Protein AF-A0A2D4SIG9-F1 (afdb_monomer_lite)

Secondary structure (DSSP, 8-state):
-PPEEEETTPPPEEPPS-EEETTEEE--GGG--HHHHHHTTEEEEE-PPP--TTTEEEEE-SSSEEEEEPPHHHHHHHHHHHHHHH--HHHHHHHHHHSHHHHHHHHHHHH-HHHHHHHHHHHHHHHHHTTT---HHHHHHHHHHHHHHH---HHHHHHHHHHHHHTT-TTTSPPTT--PPPPPPPP-----------------PPPPP-------------------------------------------------

Structure (mmCIF, N/CA/C/O backbone):
data_AF-A0A2D4SIG9-F1
#
_entry.id   AF-A0A2D4SIG9-F1
#
loop_
_atom_site.group_PDB
_atom_site.id
_atom_site.type_symbol
_atom_site.label_atom_id
_atom_site.label_alt_id
_atom_site.label_comp_id
_atom_site.label_asym_id
_atom_site.label_entity_id
_atom_site.label_seq_id
_atom_site.pdbx_PDB_ins_code
_atom_site.Cartn_x
_atom_site.Cartn_y
_atom_site.Cartn_z
_atom_site.occupancy
_atom_site.B_iso_or_equiv
_atom_site.auth_seq_id
_atom_site.auth_comp_id
_atom_site.auth_asym_id
_atom_site.auth_atom_id
_atom_site.pdbx_PDB_model_num
ATOM 1 N N . MET A 1 1 ? -20.631 -15.595 24.874 1.00 59.50 1 MET A N 1
ATOM 2 C CA . MET A 1 1 ? -20.878 -14.173 24.546 1.00 59.50 1 MET A CA 1
ATOM 3 C C . MET A 1 1 ? -20.883 -13.390 25.848 1.00 59.50 1 MET A C 1
ATOM 5 O O . MET A 1 1 ? -21.544 -13.830 26.779 1.00 59.50 1 MET A O 1
ATOM 9 N N . ALA A 1 2 ? -20.102 -12.314 25.956 1.00 70.12 2 ALA A N 1
ATOM 10 C CA . ALA A 1 2 ? -20.090 -11.480 27.158 1.00 70.12 2 ALA A CA 1
ATOM 11 C C . ALA A 1 2 ? -21.341 -10.585 27.183 1.00 70.12 2 ALA A C 1
ATOM 13 O O . ALA A 1 2 ? -21.661 -9.962 26.174 1.00 70.12 2 ALA A O 1
ATOM 14 N N . LEU A 1 3 ? -22.053 -10.543 28.312 1.00 83.50 3 LEU A N 1
ATOM 15 C CA . LEU A 1 3 ? -23.176 -9.625 28.521 1.00 83.50 3 LEU A CA 1
ATOM 16 C C . LEU A 1 3 ? -22.616 -8.241 28.872 1.00 83.50 3 LEU A C 1
ATOM 18 O O . LEU A 1 3 ? -21.845 -8.122 29.828 1.00 83.50 3 LEU A O 1
ATOM 22 N N . LEU A 1 4 ? -22.986 -7.217 28.100 1.00 90.56 4 LEU A N 1
ATOM 23 C CA . LEU A 1 4 ? -22.538 -5.841 28.312 1.00 90.56 4 LEU A CA 1
ATOM 24 C C . LEU A 1 4 ? -23.631 -5.026 29.004 1.00 90.56 4 LEU A C 1
ATOM 26 O O . LEU A 1 4 ? -24.814 -5.181 28.706 1.00 90.56 4 LEU A O 1
ATOM 30 N N . TYR A 1 5 ? -23.232 -4.141 29.910 1.00 90.62 5 TYR A N 1
ATOM 31 C CA . TYR A 1 5 ? -24.129 -3.267 30.658 1.00 90.62 5 TYR A CA 1
ATOM 32 C C . TYR A 1 5 ? -23.611 -1.833 30.596 1.00 90.62 5 TYR A C 1
ATOM 34 O O . TYR A 1 5 ? -22.411 -1.595 30.724 1.00 90.62 5 TYR A O 1
ATOM 42 N N . SER A 1 6 ? -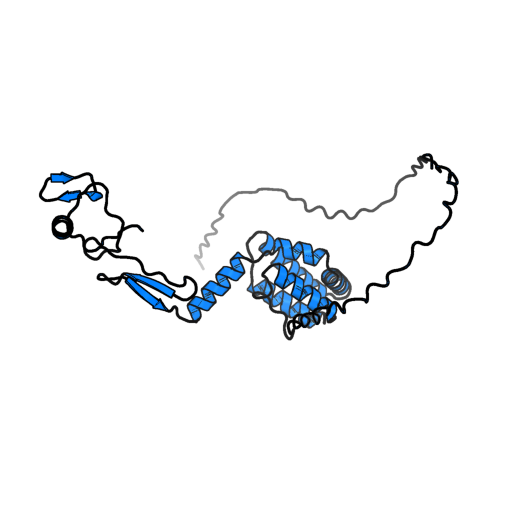24.514 -0.880 30.389 1.00 92.00 6 SER A N 1
ATOM 43 C CA . SER A 1 6 ? -24.203 0.552 30.349 1.00 92.00 6 SER A CA 1
ATOM 44 C C . SER A 1 6 ? -24.418 1.156 31.734 1.00 92.00 6 SER A C 1
ATOM 46 O O . SER A 1 6 ? -25.456 0.919 32.345 1.00 92.00 6 SER A O 1
ATOM 48 N N . LEU A 1 7 ? -23.469 1.955 32.220 1.00 91.44 7 LEU A N 1
ATOM 49 C CA . LEU A 1 7 ? -23.603 2.732 33.454 1.00 91.44 7 LEU A CA 1
ATOM 50 C C . LEU A 1 7 ? -23.882 4.189 33.084 1.00 91.44 7 LEU A C 1
ATOM 52 O O . LEU A 1 7 ? -23.051 4.815 32.432 1.00 91.44 7 LEU A O 1
ATOM 56 N N . LEU A 1 8 ? -25.025 4.741 33.502 1.00 87.75 8 LEU A N 1
ATOM 57 C CA . LEU A 1 8 ? -25.385 6.148 33.241 1.00 87.75 8 LEU A CA 1
ATOM 58 C C . LEU A 1 8 ? -25.325 6.544 31.746 1.00 87.75 8 LEU A C 1
ATOM 60 O O . LEU A 1 8 ? -24.873 7.635 31.405 1.00 87.75 8 LEU A O 1
ATOM 64 N N . ASN A 1 9 ? -25.787 5.658 30.855 1.00 87.94 9 ASN A N 1
ATOM 65 C CA . ASN A 1 9 ? -25.757 5.811 29.390 1.00 87.94 9 ASN A CA 1
ATOM 66 C C . ASN A 1 9 ? -24.347 5.856 28.767 1.00 87.94 9 ASN A C 1
ATOM 68 O O . ASN A 1 9 ? -24.211 6.211 27.593 1.00 87.94 9 ASN A O 1
ATOM 72 N N . ALA A 1 10 ? -23.298 5.492 29.511 1.00 90.12 10 ALA A N 1
ATOM 73 C CA . ALA A 1 10 ? -21.962 5.286 28.955 1.00 90.12 10 ALA A CA 1
ATOM 74 C C . ALA A 1 10 ? -21.911 4.035 28.060 1.00 90.12 10 ALA A C 1
ATOM 76 O O . ALA A 1 10 ? -22.823 3.208 28.078 1.00 90.12 10 ALA A O 1
ATOM 77 N N . GLU A 1 11 ? -20.837 3.885 27.282 1.00 89.44 11 GLU A N 1
ATOM 78 C CA . GLU A 1 11 ? -20.662 2.712 26.422 1.00 89.44 11 GLU A CA 1
ATOM 79 C C . GLU A 1 11 ? -20.733 1.404 27.245 1.00 89.44 11 GLU A C 1
ATOM 81 O O . GLU A 1 11 ? -20.066 1.300 28.282 1.00 89.44 11 GLU A O 1
ATOM 86 N N . PRO A 1 12 ? -21.541 0.409 26.822 1.00 93.00 12 PRO A N 1
ATOM 87 C CA . PRO A 1 12 ? -21.694 -0.838 27.550 1.00 93.00 12 PRO A CA 1
ATOM 88 C C . PRO A 1 12 ? -20.374 -1.588 27.719 1.00 93.00 12 PRO A C 1
ATOM 90 O O . PRO A 1 12 ? -19.667 -1.864 26.751 1.00 93.00 12 PRO A O 1
ATOM 93 N N . ALA A 1 13 ? -20.091 -2.002 28.950 1.00 90.38 13 ALA A N 1
ATOM 94 C CA . ALA A 1 13 ? -18.919 -2.792 29.305 1.00 90.38 13 ALA A CA 1
ATOM 95 C C . ALA A 1 13 ? -19.325 -4.052 30.079 1.00 90.38 13 ALA A C 1
ATOM 97 O O . ALA A 1 13 ? -20.459 -4.192 30.542 1.00 90.38 13 ALA A O 1
ATOM 98 N N . SER A 1 14 ? -18.397 -4.996 30.234 1.00 90.06 14 SER A N 1
ATOM 99 C CA . SER A 1 14 ? -18.604 -6.129 31.139 1.00 90.06 14 SER A CA 1
ATOM 100 C C . SER A 1 14 ? -18.791 -5.634 32.574 1.00 90.06 14 SER A C 1
ATOM 102 O O . SER A 1 14 ? -18.056 -4.746 33.013 1.00 90.06 14 SER A O 1
ATOM 104 N N . LEU A 1 15 ? -19.722 -6.238 33.321 1.00 88.38 15 LEU A N 1
ATOM 105 C CA . LEU A 1 15 ? -19.939 -5.878 34.723 1.00 88.38 15 LEU A CA 1
ATOM 106 C C . LEU A 1 15 ? -18.642 -6.008 35.533 1.00 88.38 15 LEU A C 1
ATOM 108 O O . LEU A 1 15 ? -17.938 -7.017 35.406 1.00 88.38 15 LEU A O 1
ATOM 112 N N . PRO A 1 16 ? -18.337 -5.037 36.409 1.00 86.06 16 PRO A N 1
ATOM 113 C CA . PRO A 1 16 ? -17.224 -5.181 37.328 1.00 86.06 16 PRO A CA 1
ATOM 114 C C . PRO A 1 16 ? -17.500 -6.339 38.293 1.00 86.06 16 PRO A C 1
ATOM 116 O O . PRO A 1 16 ? -18.634 -6.569 38.714 1.00 86.06 16 PRO A O 1
ATOM 119 N N . GLN A 1 17 ? -16.444 -7.043 38.704 1.00 86.19 17 GLN A N 1
ATOM 120 C CA . GLN A 1 17 ? -16.557 -8.148 39.667 1.00 86.19 17 GLN A CA 1
ATOM 121 C C . GLN A 1 17 ? -17.094 -7.689 41.028 1.00 86.19 17 GLN A C 1
ATOM 123 O O . GLN A 1 17 ? -17.622 -8.491 41.787 1.00 86.19 17 GLN A O 1
ATOM 128 N N . ARG A 1 18 ? -16.958 -6.399 41.355 1.00 86.69 18 ARG A N 1
ATOM 129 C CA . ARG A 1 18 ? -17.351 -5.837 42.644 1.00 86.69 18 ARG A CA 1
ATOM 130 C C . ARG A 1 18 ? -18.300 -4.661 42.457 1.00 86.69 18 ARG A C 1
ATOM 132 O O . ARG A 1 18 ? -17.898 -3.640 41.904 1.00 86.69 18 ARG A O 1
ATOM 139 N N . LEU A 1 19 ? -19.518 -4.783 42.978 1.00 86.19 19 LEU A N 1
ATOM 140 C CA . LEU A 1 19 ? -20.522 -3.718 42.986 1.00 86.19 19 LEU A CA 1
ATOM 141 C C . LEU A 1 19 ? -20.974 -3.422 44.411 1.00 86.19 19 LEU A C 1
ATOM 143 O O . LEU A 1 19 ? -21.168 -4.322 45.229 1.00 86.19 19 LEU A O 1
ATOM 147 N N . LYS A 1 20 ? -21.128 -2.132 44.712 1.00 84.88 20 LYS A N 1
ATOM 148 C CA . LYS A 1 20 ? -21.732 -1.675 45.959 1.00 84.88 20 LYS A CA 1
ATOM 149 C C . LYS A 1 20 ? -23.216 -1.450 45.705 1.00 84.88 20 LYS A C 1
ATOM 151 O O . LYS A 1 20 ? -23.582 -0.493 45.034 1.00 84.88 20 LYS A O 1
ATOM 156 N N . ILE A 1 21 ? -24.044 -2.329 46.248 1.00 82.38 21 ILE A N 1
ATOM 157 C CA . ILE A 1 21 ? -25.497 -2.322 46.083 1.00 82.38 21 ILE A CA 1
ATOM 158 C C . ILE A 1 21 ? -26.092 -2.098 47.473 1.00 82.38 21 ILE A C 1
ATOM 160 O O . ILE A 1 21 ? -25.761 -2.820 48.411 1.00 82.38 21 ILE A O 1
ATOM 164 N N . ASN A 1 22 ? -26.914 -1.059 47.642 1.00 79.94 22 ASN A N 1
ATOM 165 C CA . ASN A 1 22 ? -27.580 -0.739 48.916 1.00 79.94 22 ASN A CA 1
ATOM 166 C C . ASN A 1 22 ? -26.637 -0.634 50.133 1.00 79.94 22 ASN A C 1
ATOM 168 O O . ASN A 1 22 ? -26.988 -0.986 51.255 1.00 79.94 22 ASN A O 1
ATOM 172 N N . GLY A 1 23 ? -25.410 -0.148 49.918 1.00 79.69 23 GLY A N 1
ATOM 173 C CA . GLY A 1 23 ? -24.405 -0.008 50.976 1.00 79.69 23 GLY A CA 1
ATOM 174 C C . GLY A 1 23 ? -23.562 -1.261 51.234 1.00 79.69 23 GLY A C 1
ATOM 175 O O . GLY A 1 23 ? -22.516 -1.142 51.873 1.00 79.69 23 GLY A O 1
ATOM 176 N N . THR A 1 24 ? -23.938 -2.419 50.683 1.00 80.75 24 THR A N 1
ATOM 177 C CA . THR A 1 24 ? -23.198 -3.682 50.795 1.00 80.75 24 THR A CA 1
ATOM 178 C C . THR A 1 24 ? -22.363 -3.936 49.542 1.00 80.75 24 THR A C 1
ATOM 180 O O . THR A 1 24 ? -22.828 -3.789 48.415 1.00 80.75 24 THR A O 1
ATOM 183 N N . THR A 1 25 ? -21.105 -4.325 49.729 1.00 85.19 25 THR A N 1
ATOM 184 C CA . THR A 1 25 ? -20.209 -4.686 48.626 1.00 85.19 25 THR A CA 1
ATOM 185 C C . THR A 1 25 ? -20.374 -6.166 48.303 1.00 85.19 25 THR A C 1
ATOM 187 O O . THR A 1 25 ? -20.072 -7.010 49.144 1.00 85.19 25 THR A O 1
ATOM 190 N N . ARG A 1 26 ? -20.824 -6.489 47.090 1.00 83.31 26 ARG A N 1
ATOM 191 C CA . ARG A 1 26 ? -20.904 -7.862 46.576 1.00 83.31 26 ARG A CA 1
ATOM 192 C C . ARG A 1 26 ? -19.807 -8.079 45.532 1.00 83.31 26 ARG A C 1
ATOM 194 O O . ARG A 1 26 ? -19.498 -7.164 44.772 1.00 83.31 26 ARG A O 1
ATOM 201 N N . THR A 1 27 ? -19.200 -9.264 45.528 1.00 85.19 27 THR A N 1
ATOM 202 C CA . THR A 1 27 ? -18.015 -9.609 44.710 1.00 85.19 27 THR A CA 1
ATOM 203 C C . THR A 1 27 ? -18.279 -10.679 43.647 1.00 85.19 27 THR A C 1
ATOM 205 O O . THR A 1 27 ? -17.336 -11.168 43.034 1.00 85.19 27 THR A O 1
ATOM 208 N N . ASP A 1 28 ? -19.536 -11.079 43.456 1.00 79.81 28 ASP A N 1
ATOM 209 C CA . ASP A 1 28 ? -19.919 -12.084 42.465 1.00 79.81 28 ASP A CA 1
ATOM 210 C C . ASP A 1 28 ? -20.883 -11.472 41.449 1.00 79.81 28 ASP A C 1
ATOM 212 O O . ASP A 1 28 ? -22.065 -11.264 41.743 1.00 79.81 28 ASP A O 1
ATOM 216 N N . SER A 1 29 ? -20.358 -11.198 40.253 1.00 78.06 29 SER A N 1
ATOM 217 C CA . SER A 1 29 ? -21.090 -10.576 39.152 1.00 78.06 29 SER A CA 1
ATOM 218 C C . SER A 1 29 ? -22.170 -11.455 38.532 1.00 78.06 29 SER A C 1
ATOM 220 O O . SER A 1 29 ? -23.061 -10.928 37.871 1.00 78.06 29 SER A O 1
ATOM 222 N N . SER A 1 30 ? -22.138 -12.769 38.774 1.00 78.50 30 SER A N 1
ATOM 223 C CA . SER A 1 30 ? -23.178 -13.695 38.313 1.00 78.50 30 SER A CA 1
ATOM 224 C C . SER A 1 30 ? -24.413 -13.704 39.219 1.00 78.50 30 SER A C 1
ATOM 226 O O . SER A 1 30 ? -25.485 -14.136 38.804 1.00 78.50 30 SER A O 1
ATOM 228 N N . SER A 1 31 ? -24.272 -13.190 40.446 1.00 79.31 31 SER A N 1
ATOM 229 C CA . SER A 1 31 ? -25.332 -13.161 41.458 1.00 79.31 31 SER A CA 1
ATOM 230 C C . SER A 1 31 ? -26.183 -11.885 41.444 1.00 79.31 31 SER A C 1
ATOM 232 O O . SER A 1 31 ? -27.096 -11.762 42.264 1.00 79.31 31 SER A O 1
ATOM 234 N N . PHE A 1 32 ? -25.870 -10.928 40.560 1.00 84.62 32 PHE A N 1
ATOM 235 C CA . PHE A 1 32 ? -26.582 -9.654 40.462 1.00 84.62 32 PHE A CA 1
ATOM 236 C C . PHE A 1 32 ? -27.910 -9.826 39.728 1.00 84.62 32 PHE A C 1
ATOM 238 O O . PHE A 1 32 ? -27.962 -10.311 38.599 1.00 84.62 32 PHE A O 1
ATOM 245 N N . THR A 1 33 ? -28.986 -9.400 40.379 1.00 86.31 33 THR A N 1
ATOM 246 C CA . THR A 1 33 ? -30.325 -9.349 39.784 1.00 86.31 33 THR A CA 1
ATOM 247 C C . THR A 1 33 ? -30.503 -8.089 38.935 1.00 86.31 33 THR A C 1
ATOM 249 O O . THR A 1 33 ? -29.794 -7.094 39.110 1.00 86.31 33 THR A O 1
ATOM 252 N N . ALA A 1 34 ? -31.465 -8.103 38.008 1.00 85.06 34 ALA A N 1
ATOM 253 C CA . ALA A 1 34 ? -31.746 -6.949 37.154 1.00 85.06 34 ALA A CA 1
ATOM 254 C C . ALA A 1 34 ? -32.180 -5.719 37.975 1.00 85.06 34 ALA A C 1
ATOM 256 O O . ALA A 1 34 ? -31.804 -4.592 37.661 1.00 85.06 34 ALA A O 1
ATOM 257 N N . GLU A 1 35 ? -32.926 -5.927 39.061 1.00 86.12 35 GLU A N 1
ATOM 258 C CA . GLU A 1 35 ? -33.365 -4.876 39.979 1.00 86.12 35 GLU A CA 1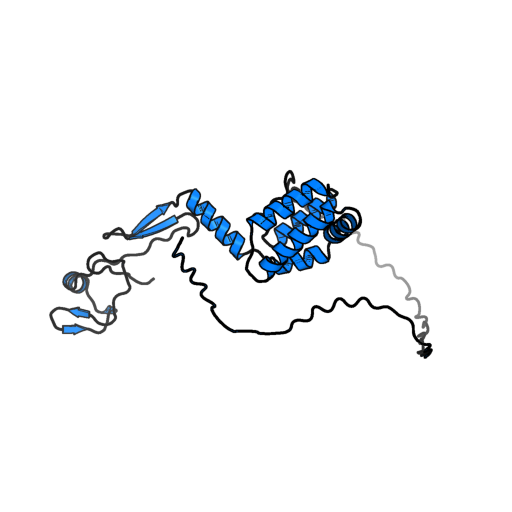
ATOM 259 C C . GLU A 1 35 ? -32.184 -4.207 40.691 1.00 86.12 35 GLU A C 1
ATOM 261 O O . GLU A 1 35 ? -32.131 -2.980 40.780 1.00 86.12 35 GLU A O 1
ATOM 266 N N . GLU A 1 36 ? -31.217 -4.995 41.167 1.00 86.94 36 GLU A N 1
ATOM 267 C CA . GLU A 1 36 ? -30.007 -4.484 41.821 1.00 86.94 36 GLU A CA 1
ATOM 268 C C . GLU A 1 36 ? -29.123 -3.693 40.849 1.00 86.94 36 GLU A C 1
ATOM 270 O O . GLU A 1 36 ? -28.584 -2.645 41.213 1.00 86.94 36 GLU A O 1
ATOM 275 N N . LEU A 1 37 ? -28.996 -4.166 39.607 1.00 87.94 37 LEU A N 1
ATOM 276 C CA . LEU A 1 37 ? -28.253 -3.469 38.557 1.00 87.94 37 LEU A CA 1
ATOM 277 C C . LEU A 1 37 ? -28.906 -2.125 38.216 1.00 87.94 37 LEU A C 1
ATOM 279 O O . LEU A 1 37 ? -28.214 -1.107 38.193 1.00 87.94 37 LEU A O 1
ATOM 283 N N . ASN A 1 38 ? -30.232 -2.096 38.069 1.00 87.38 38 ASN A N 1
ATOM 284 C CA . ASN A 1 38 ? -30.982 -0.860 37.840 1.00 87.38 38 ASN A CA 1
ATOM 285 C C . ASN A 1 38 ? -30.822 0.135 39.006 1.00 87.38 38 ASN A C 1
ATOM 287 O O . ASN A 1 38 ? -30.611 1.324 38.773 1.00 87.38 38 ASN A O 1
ATOM 291 N N . GLN A 1 39 ? -30.858 -0.331 40.262 1.00 85.94 39 GLN A N 1
ATOM 292 C CA . GLN A 1 39 ? -30.603 0.515 41.441 1.00 85.94 39 GLN A CA 1
ATOM 293 C C . GLN A 1 39 ? -29.177 1.081 41.465 1.00 85.94 39 GLN A C 1
ATOM 295 O O . GLN A 1 39 ? -28.967 2.209 41.908 1.00 85.94 39 GLN A O 1
ATOM 300 N N . ALA A 1 40 ? -28.201 0.315 40.976 1.00 86.12 40 ALA A N 1
ATOM 301 C CA . ALA A 1 40 ? -26.815 0.749 40.830 1.00 86.12 40 ALA A CA 1
ATOM 302 C C . ALA A 1 40 ? -26.575 1.641 39.590 1.00 86.12 40 ALA A C 1
ATOM 304 O O . ALA A 1 40 ? -25.442 2.069 39.369 1.00 86.12 40 ALA A O 1
ATOM 305 N N . GLY A 1 41 ? -27.614 1.940 38.798 1.00 87.88 41 GLY A N 1
ATOM 306 C CA . GLY A 1 41 ? -27.537 2.790 37.605 1.00 87.88 41 GLY A CA 1
ATOM 307 C C . GLY A 1 41 ? -27.079 2.073 36.330 1.00 87.88 41 GLY A C 1
ATOM 308 O O . GLY A 1 41 ? -26.749 2.747 35.350 1.00 87.88 41 GLY A O 1
ATOM 309 N N . TYR A 1 42 ? -27.044 0.737 36.337 1.00 90.06 42 TYR A N 1
ATOM 310 C CA . TYR A 1 42 ? -26.739 -0.081 35.165 1.00 90.06 42 TYR A CA 1
ATOM 311 C C . TYR A 1 42 ? -28.000 -0.401 34.362 1.00 90.06 42 TYR A C 1
ATOM 313 O O . TYR A 1 42 ? -29.034 -0.743 34.928 1.00 90.06 42 TYR A O 1
ATOM 321 N N . THR A 1 43 ? -27.885 -0.365 33.037 1.00 89.06 43 THR A N 1
ATOM 322 C CA . THR A 1 43 ? -28.918 -0.774 32.078 1.00 89.06 43 THR A CA 1
ATOM 323 C C . THR A 1 43 ? -28.383 -1.874 31.156 1.00 89.06 43 THR A C 1
ATOM 325 O O . THR A 1 43 ? -27.184 -1.926 30.869 1.00 89.06 43 THR A O 1
ATOM 328 N N . GLY A 1 44 ? -29.249 -2.787 30.705 1.00 87.00 44 GLY A N 1
ATOM 329 C CA . GLY A 1 44 ? -28.871 -3.906 29.834 1.00 87.00 44 GLY A CA 1
ATOM 330 C C . GLY A 1 44 ? -29.706 -5.171 30.076 1.00 87.00 44 GLY A C 1
ATOM 331 O O . GLY A 1 44 ? -30.741 -5.096 30.741 1.00 87.00 44 GLY A O 1
ATOM 332 N N . PRO A 1 45 ? -29.268 -6.335 29.562 1.00 88.94 45 PRO A N 1
ATOM 333 C CA . PRO A 1 45 ? -28.018 -6.558 28.830 1.00 88.94 45 PRO A CA 1
ATOM 334 C C . PRO A 1 45 ? -28.062 -6.043 27.384 1.00 88.94 45 PRO A C 1
ATOM 336 O O . PRO A 1 45 ? -29.054 -6.214 26.679 1.00 88.94 45 PRO A O 1
ATOM 339 N N . PHE A 1 46 ? -26.951 -5.477 26.923 1.00 90.19 46 PHE A N 1
ATOM 340 C CA . PHE A 1 46 ? -26.725 -5.118 25.526 1.00 90.19 46 PHE A CA 1
ATOM 341 C C . PHE A 1 46 ? -25.840 -6.156 24.844 1.00 90.19 46 PHE A C 1
ATOM 343 O O . PHE A 1 46 ? -24.906 -6.704 25.436 1.00 90.19 46 PHE A O 1
ATOM 350 N N . GLN A 1 47 ? -26.128 -6.401 23.570 1.00 89.25 47 GLN A N 1
ATOM 351 C CA . GLN A 1 47 ? -25.277 -7.187 22.689 1.00 89.25 47 GLN A CA 1
ATOM 352 C C . GLN A 1 47 ? -24.767 -6.269 21.587 1.00 89.25 47 GLN A C 1
ATOM 354 O O . GLN A 1 47 ? -25.555 -5.572 20.946 1.00 89.25 47 GLN A O 1
ATOM 359 N N . LYS A 1 48 ? -23.446 -6.248 21.392 1.00 88.69 48 LYS A N 1
ATOM 360 C CA . LYS A 1 48 ? -22.848 -5.510 20.282 1.00 88.69 48 LYS A CA 1
ATOM 361 C C . LYS A 1 48 ? -23.245 -6.216 18.976 1.00 88.69 48 LYS A C 1
ATOM 363 O O . LYS A 1 48 ? -22.971 -7.414 18.863 1.00 88.69 48 LYS A O 1
ATOM 368 N N . PRO A 1 49 ? -23.909 -5.533 18.028 1.00 89.94 49 PRO A N 1
ATOM 369 C CA . PRO A 1 49 ? -24.272 -6.136 16.753 1.00 89.94 49 PRO A CA 1
ATOM 370 C C . PRO A 1 49 ? -23.014 -6.531 15.973 1.00 89.94 49 PRO A C 1
ATOM 372 O O . PRO A 1 49 ? -21.961 -5.906 16.109 1.00 89.94 49 PRO A O 1
ATOM 375 N N . SER A 1 50 ? -23.132 -7.575 15.156 1.00 90.00 50 SER A N 1
ATOM 376 C CA . SER A 1 50 ? -22.117 -7.901 14.155 1.00 90.00 50 SER A CA 1
ATOM 377 C C . SER A 1 50 ? -22.235 -6.898 13.007 1.00 90.00 50 SER A C 1
ATOM 379 O O . SER A 1 50 ? -23.344 -6.612 12.561 1.00 90.00 50 SER A O 1
ATOM 381 N N . CYS A 1 51 ? -21.108 -6.350 12.565 1.00 90.50 51 CYS A N 1
ATOM 382 C CA . CYS A 1 51 ? -21.027 -5.451 11.420 1.00 90.50 51 CYS A CA 1
ATOM 383 C C . CYS A 1 51 ? -19.878 -5.887 10.510 1.00 90.50 51 CYS A C 1
ATOM 385 O O . CYS A 1 51 ? -18.946 -6.559 10.966 1.00 90.50 51 CYS A O 1
ATOM 387 N N . ASP A 1 52 ? -19.935 -5.479 9.248 1.00 89.00 52 ASP A N 1
ATOM 388 C CA . ASP A 1 52 ? -18.798 -5.583 8.339 1.00 89.00 52 ASP A CA 1
ATOM 389 C C . ASP A 1 52 ? -17.768 -4.491 8.694 1.00 89.00 52 ASP A C 1
ATOM 391 O O . ASP A 1 52 ? -18.085 -3.306 8.584 1.00 89.00 52 ASP A O 1
ATOM 395 N N . PRO A 1 53 ? -16.545 -4.836 9.142 1.00 86.25 53 PRO A N 1
ATOM 396 C CA . PRO A 1 53 ? -15.550 -3.840 9.542 1.00 86.25 53 PRO A CA 1
ATOM 397 C C . PRO A 1 53 ? -15.053 -2.965 8.379 1.00 86.25 53 PRO A C 1
ATOM 399 O O . PRO A 1 53 ? -14.438 -1.923 8.628 1.00 86.25 53 PRO A O 1
ATOM 402 N N . VAL A 1 54 ? -15.295 -3.378 7.130 1.00 86.12 54 VAL A N 1
ATOM 403 C CA . VAL A 1 54 ? -14.887 -2.641 5.929 1.00 86.12 54 VAL A CA 1
ATOM 404 C C . VAL A 1 54 ? -15.876 -1.527 5.604 1.00 86.12 54 VAL A C 1
ATOM 406 O O . VAL A 1 54 ? -15.461 -0.427 5.251 1.00 86.12 54 VAL A O 1
ATOM 409 N N . THR A 1 55 ? -17.174 -1.792 5.747 1.00 90.00 55 THR A N 1
ATOM 410 C CA . THR A 1 55 ? -18.239 -0.911 5.242 1.00 90.00 55 THR A CA 1
ATOM 411 C C . THR A 1 55 ? -19.080 -0.277 6.344 1.00 90.00 55 THR A C 1
ATOM 413 O O . THR A 1 55 ? -19.825 0.661 6.076 1.00 90.00 55 THR A O 1
ATOM 416 N N . GLN A 1 56 ? -18.960 -0.741 7.590 1.00 92.81 56 GLN A N 1
ATOM 417 C CA . GLN A 1 56 ? -19.835 -0.338 8.685 1.00 92.81 56 GLN A CA 1
ATOM 418 C C . GLN A 1 56 ? -19.075 -0.042 9.977 1.00 92.81 56 GLN A C 1
ATOM 420 O O . GLN A 1 56 ? -17.998 -0.573 10.258 1.00 92.81 56 GLN A O 1
ATOM 425 N N . ILE A 1 57 ? -19.685 0.796 10.813 1.00 92.44 57 ILE A N 1
ATOM 426 C CA . ILE A 1 57 ? -19.237 1.067 12.179 1.00 92.44 57 ILE A CA 1
ATOM 427 C C . ILE A 1 57 ? -20.382 0.893 13.169 1.00 92.44 57 ILE A C 1
ATOM 429 O O . ILE A 1 57 ? -21.541 1.188 12.884 1.00 92.44 57 ILE A O 1
ATOM 433 N N . VAL A 1 58 ? -20.044 0.434 14.372 1.00 93.06 58 VAL A N 1
ATOM 434 C CA . VAL A 1 58 ? -20.994 0.312 15.480 1.00 93.06 58 VAL A CA 1
ATOM 435 C C . VAL A 1 58 ? -20.799 1.486 16.424 1.00 93.06 58 VAL A C 1
ATOM 437 O O . VAL A 1 58 ? -19.726 1.635 17.006 1.00 93.06 58 VAL A O 1
ATOM 440 N N . VAL A 1 59 ? -21.845 2.287 16.604 1.00 93.50 59 VAL A N 1
ATOM 441 C CA . VAL A 1 59 ? -21.839 3.475 17.463 1.00 93.50 59 VAL A CA 1
ATOM 442 C C . VAL A 1 59 ? -22.829 3.288 18.606 1.00 93.50 59 VAL A C 1
ATOM 444 O O . VAL A 1 59 ? -23.956 2.833 18.408 1.00 93.50 59 VAL A O 1
ATOM 447 N N . TRP A 1 60 ? -22.417 3.643 19.820 1.00 93.19 60 TRP A N 1
ATOM 448 C CA . TRP A 1 60 ? -23.306 3.697 20.975 1.00 93.19 60 TRP A CA 1
ATOM 449 C C . TRP A 1 60 ? -24.082 5.021 20.997 1.00 93.19 60 TRP A C 1
ATOM 451 O O . TRP A 1 60 ? -23.478 6.090 20.989 1.00 93.19 60 TRP A O 1
ATOM 461 N N . GLN A 1 61 ? -25.414 4.960 21.051 1.00 91.88 61 GLN A N 1
ATOM 462 C CA . GLN A 1 61 ? -26.297 6.139 21.046 1.00 91.88 61 GLN A CA 1
ATOM 463 C C . GLN A 1 61 ? -26.914 6.448 22.424 1.00 91.88 61 GLN A C 1
ATOM 465 O O . GLN A 1 61 ? -27.925 7.140 22.523 1.00 91.88 61 GLN A O 1
ATOM 470 N N . GLY A 1 62 ? -26.346 5.917 23.510 1.00 88.19 62 GLY A N 1
ATOM 471 C CA . GLY A 1 62 ? -26.835 6.130 24.880 1.00 88.19 62 GLY A CA 1
ATOM 472 C C . GLY A 1 62 ? -27.921 5.147 25.325 1.00 88.19 62 GLY A C 1
ATOM 473 O O . GLY A 1 62 ? -27.973 4.796 26.499 1.00 88.19 62 GLY A O 1
ATOM 474 N N . THR A 1 63 ? -28.758 4.667 24.404 1.00 89.06 63 THR A N 1
ATOM 475 C CA . THR A 1 63 ? -29.829 3.691 24.690 1.00 89.06 63 THR A CA 1
ATOM 476 C C . THR A 1 63 ? -29.644 2.352 23.979 1.00 89.06 63 THR A C 1
ATOM 478 O O . THR A 1 63 ? -30.314 1.380 24.323 1.00 89.06 63 THR A O 1
ATOM 481 N N . GLY A 1 64 ? -28.741 2.284 23.000 1.00 91.69 64 GLY A N 1
ATOM 482 C CA . GLY A 1 64 ? -28.497 1.104 22.182 1.00 91.69 64 GLY A CA 1
ATOM 483 C C . GLY A 1 64 ? -27.326 1.297 21.221 1.00 91.69 64 GLY A C 1
ATOM 484 O O . GLY A 1 64 ? -26.831 2.411 21.026 1.00 91.69 64 GLY A O 1
ATOM 485 N N . TYR A 1 65 ? -26.885 0.194 20.618 1.00 92.31 65 TYR A N 1
ATOM 486 C CA . TYR A 1 65 ? -25.954 0.229 19.497 1.00 92.31 65 TYR A CA 1
ATOM 487 C C . TYR A 1 65 ? -26.711 0.485 18.194 1.00 92.31 65 TYR A C 1
ATOM 489 O O . TYR A 1 65 ? -27.729 -0.155 17.933 1.00 92.31 65 TYR A O 1
ATOM 497 N N . ALA A 1 66 ? -26.175 1.371 17.364 1.00 92.44 66 ALA A N 1
ATOM 498 C CA . ALA A 1 66 ? -26.582 1.550 15.980 1.00 92.44 66 ALA A CA 1
ATOM 499 C C . ALA A 1 66 ? -25.434 1.119 15.064 1.00 92.44 66 ALA A C 1
ATOM 501 O O . ALA A 1 66 ? -24.271 1.427 15.335 1.00 92.44 66 ALA A O 1
ATOM 502 N N . VAL A 1 67 ? -25.765 0.406 13.991 1.00 94.69 67 VAL A N 1
ATOM 503 C CA . VAL A 1 67 ? -24.833 0.140 12.892 1.00 94.69 67 VAL A CA 1
ATOM 504 C C . VAL A 1 67 ? -25.037 1.244 11.867 1.00 94.69 67 VAL A C 1
ATOM 506 O O . VAL A 1 67 ? -26.170 1.484 11.451 1.00 94.69 67 VAL A O 1
ATOM 509 N N . LEU A 1 68 ? -23.963 1.941 11.519 1.00 93.00 68 LEU A N 1
ATOM 510 C CA . LEU A 1 68 ? -23.965 2.984 10.502 1.00 93.00 68 LEU A CA 1
ATOM 511 C C . LEU A 1 68 ? -23.080 2.539 9.346 1.00 93.00 68 LEU A C 1
ATOM 513 O O . LEU A 1 68 ? -21.975 2.042 9.578 1.00 93.00 68 LEU A O 1
ATOM 517 N N . ASP A 1 69 ? -23.560 2.752 8.127 1.00 94.38 69 ASP A N 1
ATOM 518 C CA . ASP A 1 69 ? -22.746 2.582 6.931 1.00 94.38 69 ASP A CA 1
ATOM 519 C C . ASP A 1 69 ? -21.712 3.713 6.855 1.00 94.38 69 ASP A C 1
ATOM 521 O O . ASP A 1 69 ? -21.987 4.873 7.185 1.00 94.38 69 ASP A O 1
ATOM 525 N N . LEU A 1 70 ? -20.494 3.359 6.463 1.00 92.69 70 LEU A N 1
ATOM 526 C CA . LEU A 1 70 ? -19.427 4.311 6.203 1.00 92.69 70 LEU A CA 1
ATOM 527 C C . LEU A 1 70 ? -19.708 5.067 4.905 1.00 92.69 70 LEU A C 1
ATOM 529 O O . LEU A 1 70 ? -20.287 4.530 3.964 1.00 92.69 70 LEU A O 1
ATOM 533 N N . ALA A 1 71 ? -19.265 6.321 4.848 1.00 94.38 71 ALA A N 1
ATOM 534 C CA . ALA A 1 71 ? -19.256 7.064 3.596 1.00 94.38 71 ALA A CA 1
ATOM 535 C C . ALA A 1 71 ? -18.240 6.446 2.624 1.00 94.38 71 ALA A C 1
ATOM 537 O O . ALA A 1 71 ? -17.168 6.012 3.054 1.00 94.38 71 ALA A O 1
ATOM 538 N N . ASP A 1 72 ? -18.529 6.500 1.323 1.00 92.88 72 ASP A N 1
ATOM 539 C CA . ASP A 1 72 ? -17.657 5.956 0.270 1.00 92.88 72 ASP A CA 1
ATOM 540 C C . ASP A 1 72 ? -16.207 6.463 0.381 1.00 92.88 72 ASP A C 1
ATOM 542 O O . ASP A 1 72 ? -15.259 5.705 0.189 1.00 92.88 72 ASP A O 1
ATOM 546 N N . SER A 1 73 ? -16.015 7.729 0.768 1.00 91.94 73 SER A N 1
ATOM 547 C CA . SER A 1 73 ? -14.686 8.323 0.962 1.00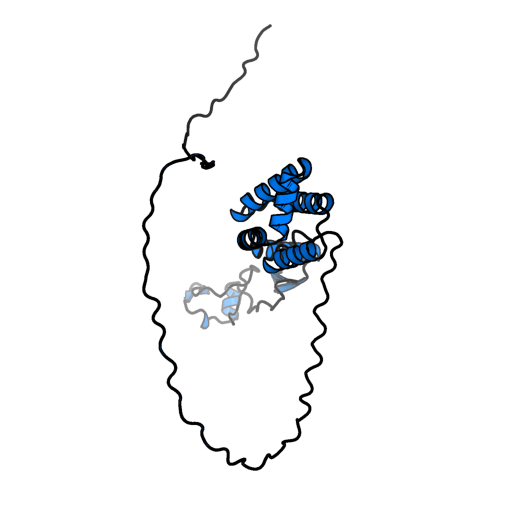 91.94 73 SER A CA 1
ATOM 548 C C . SER A 1 73 ? -13.885 7.690 2.103 1.00 91.94 73 SER A C 1
ATOM 550 O O . SER A 1 73 ? -12.666 7.584 2.011 1.00 91.94 73 SER A O 1
ATOM 552 N N . GLU A 1 74 ? -14.547 7.265 3.179 1.00 92.88 74 GLU A N 1
ATOM 553 C CA . GLU A 1 74 ? -13.902 6.597 4.313 1.00 92.88 74 GLU A CA 1
ATOM 554 C C . GLU A 1 74 ? -13.607 5.130 3.985 1.00 92.88 74 GLU A C 1
ATOM 556 O O . GLU A 1 74 ? -12.559 4.616 4.375 1.00 92.88 74 GLU A O 1
ATOM 561 N N . ILE A 1 75 ? -14.486 4.473 3.221 1.00 92.62 75 ILE A N 1
ATOM 562 C CA . ILE A 1 75 ? -14.233 3.125 2.696 1.00 92.62 75 ILE A CA 1
ATOM 563 C C . ILE A 1 75 ? -12.982 3.143 1.813 1.00 92.62 75 ILE A C 1
ATOM 565 O O . ILE A 1 75 ? -12.073 2.340 2.026 1.00 92.62 75 ILE A O 1
ATOM 569 N N . GLU A 1 76 ? -12.890 4.092 0.878 1.00 90.75 76 GLU A N 1
ATOM 570 C CA . GLU A 1 76 ? -11.728 4.216 -0.005 1.00 90.75 76 GLU A CA 1
ATOM 571 C C . GLU A 1 76 ? -10.451 4.544 0.770 1.00 90.75 76 GLU A C 1
ATOM 573 O O . GLU A 1 76 ? -9.405 3.942 0.534 1.00 90.75 76 GLU A O 1
ATOM 578 N N . LYS A 1 77 ? -10.536 5.437 1.762 1.00 91.50 77 LYS A N 1
ATOM 579 C CA . LYS A 1 77 ? -9.402 5.748 2.634 1.00 91.50 77 LYS A CA 1
ATOM 580 C C . LYS A 1 77 ? -8.882 4.499 3.351 1.00 91.50 77 LYS A C 1
ATOM 582 O O . LYS A 1 77 ? -7.680 4.250 3.337 1.00 91.50 77 LYS A O 1
ATOM 587 N N . ARG A 1 78 ? -9.768 3.693 3.942 1.00 91.94 78 ARG A N 1
ATOM 588 C CA . ARG A 1 78 ? -9.386 2.443 4.624 1.00 91.94 78 ARG A CA 1
ATOM 589 C C . ARG A 1 78 ? -8.822 1.407 3.665 1.00 91.94 78 ARG A C 1
ATOM 591 O O . ARG A 1 78 ? -7.868 0.717 4.014 1.00 91.94 78 ARG A O 1
ATOM 598 N N . ARG A 1 79 ? -9.399 1.301 2.466 1.00 92.44 79 ARG A N 1
ATOM 599 C CA . ARG A 1 79 ? -8.889 0.440 1.394 1.00 92.44 79 ARG A CA 1
ATOM 600 C C . ARG A 1 79 ? -7.450 0.822 1.062 1.00 92.44 79 ARG A C 1
ATOM 602 O O . ARG A 1 79 ? -6.574 -0.034 1.096 1.00 92.44 79 ARG A O 1
ATOM 609 N N . LEU A 1 80 ? -7.197 2.110 0.843 1.00 91.00 80 LEU A N 1
ATOM 610 C CA . LEU A 1 80 ? -5.870 2.626 0.538 1.00 91.00 80 LEU A CA 1
ATOM 611 C C . LEU A 1 80 ? -4.887 2.420 1.702 1.00 91.00 80 LEU A C 1
ATOM 613 O O . LEU A 1 80 ? -3.761 1.990 1.478 1.00 91.00 80 LEU A O 1
ATOM 617 N N . GLU A 1 81 ? -5.297 2.663 2.949 1.00 92.88 81 GLU A N 1
ATOM 618 C CA . GLU A 1 81 ? -4.472 2.377 4.135 1.00 92.88 81 GLU A CA 1
ATOM 619 C C . GLU A 1 81 ? -4.106 0.887 4.241 1.00 92.88 81 GLU A C 1
ATOM 621 O O . GLU A 1 81 ? -2.962 0.555 4.555 1.00 92.88 81 GLU A O 1
ATOM 626 N N . ALA A 1 82 ? -5.042 -0.015 3.931 1.00 93.06 82 ALA A N 1
ATOM 627 C CA . ALA A 1 82 ? -4.788 -1.452 3.912 1.00 93.06 82 ALA A CA 1
ATOM 628 C C . ALA A 1 82 ? -3.805 -1.853 2.800 1.00 93.06 82 ALA A C 1
ATOM 630 O O . ALA A 1 82 ? -2.899 -2.650 3.047 1.00 93.06 82 ALA A O 1
ATOM 631 N N . VAL A 1 83 ? -3.940 -1.270 1.604 1.00 94.62 83 VAL A N 1
ATOM 632 C CA . VAL A 1 83 ? -2.997 -1.465 0.490 1.00 94.62 83 VAL A CA 1
ATOM 633 C C . VAL A 1 83 ? -1.596 -1.002 0.892 1.00 94.62 83 VAL A C 1
ATOM 635 O O . VAL A 1 83 ? -0.643 -1.768 0.773 1.00 94.62 83 VAL A O 1
ATOM 638 N N . LYS A 1 84 ? -1.467 0.209 1.449 1.00 94.69 84 LYS A N 1
ATOM 639 C CA . LYS A 1 84 ? -0.186 0.754 1.932 1.00 94.69 84 LYS A CA 1
ATOM 640 C C . LYS A 1 84 ? 0.462 -0.149 2.979 1.00 94.69 84 LYS A C 1
ATOM 642 O O . LYS A 1 84 ? 1.661 -0.397 2.914 1.00 94.69 84 LYS A O 1
ATOM 647 N N . ALA A 1 85 ? -0.325 -0.664 3.923 1.00 94.50 85 ALA A N 1
ATOM 648 C CA . ALA A 1 85 ? 0.164 -1.569 4.959 1.00 94.50 85 ALA A CA 1
ATOM 649 C C . ALA A 1 85 ? 0.611 -2.936 4.408 1.00 94.50 85 ALA A C 1
ATOM 651 O O . ALA A 1 85 ? 1.466 -3.585 5.010 1.00 94.50 85 ALA A O 1
ATOM 652 N N . GLY A 1 86 ? 0.033 -3.379 3.287 1.00 95.62 86 GLY A N 1
ATOM 653 C CA . GLY A 1 86 ? 0.380 -4.631 2.611 1.00 95.62 86 GLY A CA 1
ATOM 654 C C . GLY A 1 86 ? 1.508 -4.524 1.579 1.00 95.62 86 GLY A C 1
ATOM 655 O O . GLY A 1 86 ? 1.982 -5.556 1.108 1.00 95.62 86 GLY A O 1
ATOM 656 N N . ALA A 1 87 ? 1.938 -3.313 1.219 1.00 97.88 87 ALA A N 1
ATOM 657 C CA . ALA A 1 87 ? 2.936 -3.085 0.180 1.00 97.88 87 ALA A CA 1
ATOM 658 C C . ALA A 1 87 ? 4.341 -3.570 0.595 1.00 97.88 87 ALA A C 1
ATOM 660 O O . ALA A 1 87 ? 4.908 -3.116 1.591 1.00 97.88 87 ALA A O 1
ATOM 661 N N . ASP A 1 88 ? 4.951 -4.449 -0.208 1.00 98.25 88 ASP A N 1
ATOM 662 C CA . ASP A 1 88 ? 6.308 -4.966 0.015 1.00 98.25 88 ASP A CA 1
ATOM 663 C C . ASP A 1 88 ? 7.321 -4.339 -0.955 1.00 98.25 88 ASP A C 1
ATOM 665 O O . ASP A 1 88 ? 7.781 -4.948 -1.926 1.00 98.25 88 ASP A O 1
ATOM 669 N N . TYR A 1 89 ? 7.731 -3.105 -0.649 1.00 98.25 89 TYR A N 1
ATOM 670 C CA . TYR A 1 89 ? 8.752 -2.378 -1.412 1.00 98.25 89 TYR A CA 1
ATOM 671 C C . TYR A 1 89 ? 10.089 -3.124 -1.501 1.00 98.25 89 TYR A C 1
ATOM 673 O O . TYR A 1 89 ? 10.819 -3.001 -2.487 1.00 98.25 89 TYR A O 1
ATOM 681 N N . ARG A 1 90 ? 10.439 -3.917 -0.481 1.00 98.12 90 ARG A N 1
ATOM 682 C CA . ARG A 1 90 ? 11.707 -4.652 -0.453 1.00 98.12 90 ARG A CA 1
ATOM 683 C C . ARG A 1 90 ? 11.652 -5.885 -1.346 1.00 98.12 90 ARG A C 1
ATOM 685 O O . ARG A 1 90 ? 12.628 -6.154 -2.047 1.00 98.12 90 ARG A O 1
ATOM 692 N N . GLY A 1 91 ? 10.552 -6.629 -1.312 1.00 98.19 91 GLY A N 1
ATOM 693 C CA . GLY A 1 91 ? 10.280 -7.731 -2.228 1.00 98.19 91 GLY A CA 1
ATOM 694 C C . GLY A 1 91 ? 10.261 -7.254 -3.673 1.00 98.19 91 GLY A C 1
ATOM 695 O O . GLY A 1 91 ? 11.029 -7.771 -4.487 1.00 98.19 91 GLY A O 1
ATOM 696 N N . PHE A 1 92 ? 9.508 -6.189 -3.948 1.00 98.31 92 PHE A N 1
ATOM 697 C CA . PHE A 1 92 ? 9.454 -5.563 -5.266 1.00 98.31 92 PHE A CA 1
ATOM 698 C C . PHE A 1 92 ? 10.827 -5.146 -5.773 1.00 98.31 92 PHE A C 1
ATOM 700 O O . PHE A 1 92 ? 11.206 -5.517 -6.879 1.00 98.31 92 PHE A O 1
ATOM 707 N N . TRP A 1 93 ? 11.617 -4.445 -4.957 1.00 97.81 93 TRP A N 1
ATOM 708 C CA . TRP A 1 93 ? 12.957 -4.025 -5.354 1.00 97.81 93 TRP A CA 1
ATOM 709 C C . TRP A 1 93 ? 13.860 -5.203 -5.735 1.00 97.81 93 TRP A C 1
ATOM 711 O O . TRP A 1 93 ? 14.595 -5.127 -6.716 1.00 97.81 93 TRP A O 1
ATOM 721 N N . ARG A 1 94 ? 13.806 -6.315 -4.988 1.00 98.00 94 ARG A N 1
ATOM 722 C CA . ARG A 1 94 ? 14.584 -7.517 -5.330 1.00 98.00 94 ARG A CA 1
ATOM 723 C C . ARG A 1 94 ? 14.123 -8.131 -6.649 1.00 98.00 94 ARG A C 1
ATOM 725 O O . ARG A 1 94 ? 14.974 -8.497 -7.454 1.00 98.00 94 ARG A O 1
ATOM 732 N N . ALA A 1 95 ? 12.811 -8.226 -6.865 1.00 97.56 95 ALA A N 1
ATOM 733 C CA . ALA A 1 95 ? 12.253 -8.743 -8.110 1.00 97.56 95 ALA A CA 1
ATOM 734 C C . ALA A 1 95 ? 12.619 -7.854 -9.304 1.00 97.56 95 ALA A C 1
ATOM 736 O O . ALA A 1 95 ? 13.062 -8.369 -10.331 1.00 97.56 95 ALA A O 1
ATOM 737 N N . LEU A 1 96 ? 12.527 -6.531 -9.137 1.00 96.88 96 LEU A N 1
ATOM 738 C CA . LEU A 1 96 ? 12.921 -5.549 -10.142 1.00 96.88 96 LEU A CA 1
ATOM 739 C C . LEU A 1 96 ? 14.392 -5.725 -10.523 1.00 96.88 96 LEU A C 1
ATOM 741 O O . LEU A 1 96 ? 14.686 -5.906 -11.693 1.00 96.88 96 LEU A O 1
ATOM 745 N N . LEU A 1 97 ? 15.313 -5.782 -9.554 1.00 96.81 97 LEU A N 1
ATOM 746 C CA . LEU A 1 97 ? 16.743 -5.985 -9.834 1.00 96.81 97 LEU A CA 1
ATOM 747 C C . LEU A 1 97 ? 17.048 -7.256 -10.647 1.00 96.81 97 LEU A C 1
ATOM 749 O O . LEU A 1 97 ? 18.058 -7.303 -11.351 1.00 96.81 97 LEU A O 1
ATOM 753 N N . SER A 1 98 ? 16.203 -8.284 -10.534 1.00 96.50 98 SER A N 1
ATOM 754 C CA . SER A 1 98 ? 16.342 -9.545 -11.269 1.00 96.50 98 SER A CA 1
ATOM 755 C C . SER A 1 98 ? 15.599 -9.594 -12.609 1.00 96.50 98 SER A C 1
ATOM 757 O O . SER A 1 98 ? 15.762 -10.570 -13.339 1.00 96.50 98 SER A O 1
ATOM 759 N N . SER A 1 99 ? 14.784 -8.590 -12.939 1.00 96.62 99 SER A N 1
ATOM 760 C CA . SER A 1 99 ? 13.947 -8.598 -14.140 1.00 96.62 99 SER A CA 1
ATOM 761 C C . SER A 1 99 ? 14.670 -8.045 -15.374 1.00 96.62 99 SER A C 1
ATOM 763 O O . SER A 1 99 ? 15.673 -7.331 -15.273 1.00 96.62 99 SER A O 1
ATOM 765 N N . SER A 1 100 ? 14.139 -8.357 -16.562 1.00 95.75 100 SER A N 1
ATOM 766 C CA . SER A 1 100 ? 14.554 -7.727 -17.824 1.00 95.75 100 SER A CA 1
ATOM 767 C C . SER A 1 100 ? 14.299 -6.219 -17.813 1.00 95.75 100 SER A C 1
ATOM 769 O O . SER A 1 100 ? 15.165 -5.469 -18.255 1.00 95.75 100 SER A O 1
ATOM 771 N N . VAL A 1 101 ? 13.192 -5.781 -17.197 1.00 96.44 101 VAL A N 1
ATOM 772 C CA . VAL A 1 101 ? 12.830 -4.363 -17.032 1.00 96.44 101 VAL A CA 1
ATOM 773 C C . VAL A 1 101 ? 14.007 -3.568 -16.472 1.00 96.44 101 VAL A C 1
ATOM 775 O O . VAL A 1 101 ? 14.419 -2.576 -17.060 1.00 96.44 101 VAL A O 1
ATOM 778 N N . TYR A 1 102 ? 14.626 -4.028 -15.379 1.00 96.62 102 TYR A N 1
ATOM 779 C CA . TYR A 1 102 ? 15.764 -3.320 -14.787 1.00 96.62 102 TYR A CA 1
ATOM 780 C C . TYR A 1 102 ? 17.000 -3.282 -15.696 1.00 96.62 102 TYR A C 1
ATOM 782 O O . TYR A 1 102 ? 17.738 -2.294 -15.685 1.00 96.62 102 TYR A O 1
ATOM 790 N N . GLN A 1 103 ? 17.228 -4.314 -16.515 1.00 95.88 103 GLN A N 1
ATOM 791 C CA . GLN A 1 103 ? 18.306 -4.282 -17.510 1.00 95.88 103 GLN A CA 1
ATOM 792 C C . GLN A 1 103 ? 18.036 -3.228 -18.586 1.00 95.88 103 GLN A C 1
ATOM 794 O O . GLN A 1 103 ? 18.958 -2.500 -18.956 1.00 95.88 103 GLN A O 1
ATOM 799 N N . THR A 1 104 ? 16.784 -3.085 -19.019 1.00 95.88 104 THR A N 1
ATOM 800 C CA . THR A 1 104 ? 16.359 -2.044 -19.963 1.00 95.88 104 THR A CA 1
ATOM 801 C C . THR A 1 104 ? 16.489 -0.649 -19.360 1.00 95.88 104 THR A C 1
ATOM 803 O O . THR A 1 104 ? 17.091 0.224 -19.988 1.00 95.88 104 THR A O 1
ATOM 806 N N . LEU A 1 105 ? 16.071 -0.450 -18.101 1.00 95.88 105 LEU A N 1
ATOM 807 C CA . LEU A 1 105 ? 16.287 0.812 -17.377 1.00 95.88 105 LEU A CA 1
ATOM 808 C C . LEU A 1 105 ? 17.772 1.177 -17.321 1.00 95.88 105 LEU A C 1
ATOM 810 O O . LEU A 1 105 ? 18.159 2.312 -17.599 1.00 95.88 105 LEU A O 1
ATOM 814 N N . ARG A 1 106 ? 18.628 0.203 -16.996 1.00 96.56 106 ARG A N 1
ATOM 815 C CA . ARG A 1 106 ? 20.077 0.404 -16.924 1.00 96.56 106 ARG A CA 1
ATOM 816 C C . ARG A 1 106 ? 20.677 0.742 -18.288 1.00 96.56 106 ARG A C 1
ATOM 818 O O . ARG A 1 106 ? 21.546 1.609 -18.362 1.00 96.56 106 ARG A O 1
ATOM 825 N N . ALA A 1 107 ? 20.249 0.059 -19.348 1.00 96.31 107 ALA A N 1
ATOM 826 C CA . ALA A 1 107 ? 20.719 0.316 -20.704 1.00 96.31 107 ALA A CA 1
ATOM 827 C C . ALA A 1 107 ? 20.328 1.725 -21.172 1.00 96.31 107 ALA A C 1
ATOM 829 O O . ALA A 1 107 ? 21.175 2.454 -21.687 1.00 96.31 107 ALA A O 1
ATOM 830 N N . ALA A 1 108 ? 19.085 2.140 -20.921 1.00 95.62 108 ALA A N 1
ATOM 831 C CA . ALA A 1 108 ? 18.610 3.481 -21.237 1.00 95.62 108 ALA A CA 1
ATOM 832 C C . ALA A 1 108 ? 19.339 4.563 -20.429 1.00 95.62 108 ALA A C 1
ATOM 834 O O . ALA A 1 108 ? 19.818 5.531 -21.010 1.00 95.62 108 ALA A O 1
ATOM 835 N N . ALA A 1 109 ? 19.524 4.367 -19.119 1.00 97.06 109 ALA A N 1
ATOM 836 C CA . ALA A 1 109 ? 20.277 5.289 -18.267 1.00 97.06 109 ALA A CA 1
ATOM 837 C C . ALA A 1 109 ? 21.751 5.439 -18.684 1.00 97.06 109 ALA A C 1
ATOM 839 O O . ALA A 1 109 ? 22.374 6.466 -18.421 1.00 97.06 109 ALA A O 1
ATOM 840 N N . ALA A 1 110 ? 22.339 4.416 -19.309 1.00 97.50 110 ALA A N 1
ATOM 841 C CA . ALA A 1 110 ? 23.689 4.500 -19.862 1.00 97.50 110 ALA A CA 1
ATOM 842 C C . ALA A 1 110 ? 23.735 5.230 -21.216 1.00 97.50 110 ALA A C 1
ATOM 844 O O . ALA A 1 110 ? 24.787 5.751 -21.587 1.00 97.50 110 ALA A O 1
ATOM 845 N N . ALA A 1 111 ? 22.625 5.244 -21.955 1.00 97.12 111 ALA A N 1
ATOM 846 C CA . ALA A 1 111 ? 22.533 5.807 -23.297 1.00 97.12 111 ALA A CA 1
ATOM 847 C C . ALA A 1 111 ? 22.039 7.263 -23.320 1.00 97.12 111 ALA A C 1
ATOM 849 O O . ALA A 1 111 ? 22.437 8.015 -24.208 1.00 97.12 111 ALA A O 1
ATOM 850 N N . ASP A 1 112 ? 21.199 7.661 -22.362 1.00 97.12 112 ASP A N 1
ATOM 851 C CA . ASP A 1 112 ? 20.549 8.970 -22.323 1.00 97.12 112 ASP A CA 1
ATOM 852 C C . ASP A 1 112 ? 20.609 9.609 -20.925 1.00 97.12 112 ASP A C 1
ATOM 854 O O . ASP A 1 112 ? 20.350 8.965 -19.906 1.00 97.12 112 ASP A O 1
ATOM 858 N N . LEU A 1 113 ? 20.946 10.904 -20.876 1.00 96.88 113 LEU A N 1
ATOM 859 C CA . LEU A 1 113 ? 21.083 11.648 -19.619 1.00 96.88 113 LEU A CA 1
ATOM 860 C C . LEU A 1 113 ? 19.729 11.882 -18.936 1.00 96.88 113 LEU A C 1
ATOM 862 O O . LEU A 1 113 ? 19.660 11.847 -17.708 1.00 96.88 113 LEU A O 1
ATOM 866 N N . GLY A 1 114 ? 18.663 12.109 -19.709 1.00 95.69 114 GLY A N 1
ATOM 867 C CA . GLY A 1 114 ? 17.314 12.271 -19.169 1.00 95.69 114 GLY A CA 1
ATOM 868 C C . GLY A 1 114 ? 16.827 10.981 -18.512 1.00 95.69 114 GLY A C 1
ATOM 869 O O . GLY A 1 114 ? 16.421 10.992 -17.352 1.00 95.69 114 GLY A O 1
ATOM 870 N N . ALA A 1 115 ? 16.980 9.850 -19.202 1.00 95.62 115 ALA A N 1
ATOM 871 C CA . ALA A 1 115 ? 16.692 8.528 -18.656 1.00 95.62 115 ALA A CA 1
ATOM 872 C C . ALA A 1 115 ? 17.537 8.225 -17.409 1.00 95.62 115 ALA A C 1
ATOM 874 O O . ALA A 1 115 ? 17.028 7.662 -16.443 1.00 95.62 115 ALA A O 1
ATOM 875 N N . ASN A 1 116 ? 18.814 8.625 -17.389 1.00 96.75 116 ASN A N 1
ATOM 876 C CA . ASN A 1 116 ? 19.675 8.461 -16.217 1.00 96.75 116 ASN A CA 1
ATOM 877 C C . ASN A 1 116 ? 19.127 9.189 -14.984 1.00 96.75 116 ASN A C 1
ATOM 879 O O . ASN A 1 116 ? 19.084 8.613 -13.894 1.00 96.75 116 ASN A O 1
ATOM 883 N N . MET A 1 117 ? 18.686 10.435 -15.170 1.00 97.62 117 MET A N 1
ATOM 884 C CA . MET A 1 117 ? 18.095 11.249 -14.113 1.00 97.62 117 MET A CA 1
ATOM 885 C C . MET A 1 117 ? 16.824 10.593 -13.559 1.00 97.62 117 MET A C 1
ATOM 887 O O . MET A 1 117 ? 16.756 10.351 -12.356 1.00 97.62 117 MET A O 1
ATOM 891 N N . LEU A 1 118 ? 15.886 10.207 -14.433 1.00 96.75 118 LEU A N 1
ATOM 892 C CA . LEU A 1 118 ? 14.623 9.563 -14.043 1.00 96.75 118 LEU A CA 1
ATOM 893 C C . LEU A 1 118 ? 14.844 8.228 -13.318 1.00 96.75 118 LEU A C 1
ATOM 895 O O . LEU A 1 118 ? 14.241 7.963 -12.280 1.00 96.75 118 LEU A O 1
ATOM 899 N N . VAL A 1 119 ? 15.749 7.387 -13.830 1.00 97.06 119 VAL A N 1
ATOM 900 C CA . VAL A 1 119 ? 16.092 6.109 -13.187 1.00 97.06 119 VAL A CA 1
ATOM 901 C C . VAL A 1 119 ? 16.718 6.347 -11.813 1.00 97.06 119 VAL A C 1
ATOM 903 O O . VAL A 1 119 ? 16.386 5.647 -10.860 1.00 97.06 119 VAL A O 1
ATOM 906 N N . THR A 1 120 ? 17.604 7.336 -11.682 1.00 97.12 120 THR A N 1
ATOM 907 C CA . THR A 1 120 ? 18.246 7.657 -10.399 1.00 97.12 120 THR A CA 1
ATOM 908 C C . THR A 1 120 ? 17.232 8.159 -9.373 1.00 97.12 120 THR A C 1
ATOM 910 O O . THR A 1 120 ? 17.281 7.733 -8.219 1.00 97.12 120 THR A O 1
ATOM 913 N N . GLU A 1 121 ? 16.293 9.008 -9.787 1.00 97.44 121 GLU A N 1
ATOM 914 C CA . GLU A 1 121 ? 15.213 9.508 -8.935 1.00 97.44 121 GLU A CA 1
ATOM 915 C C . GLU A 1 121 ? 14.300 8.376 -8.449 1.00 97.44 121 GLU A C 1
ATOM 917 O O . GLU A 1 121 ? 14.079 8.241 -7.243 1.00 97.44 121 GLU A O 1
ATOM 922 N N . LEU A 1 122 ? 13.870 7.484 -9.351 1.00 97.31 122 LEU A N 1
ATOM 923 C CA . LEU A 1 122 ? 13.082 6.309 -8.978 1.00 97.31 122 LEU A CA 1
ATOM 924 C C . LEU A 1 122 ? 13.835 5.415 -7.978 1.00 97.31 122 LEU A C 1
ATOM 926 O O . LEU A 1 122 ? 13.255 4.943 -6.999 1.00 97.31 122 LEU A O 1
ATOM 930 N N . ILE A 1 123 ? 15.134 5.179 -8.194 1.00 96.94 123 ILE A N 1
ATOM 931 C CA . ILE A 1 123 ? 15.960 4.363 -7.291 1.00 96.94 123 ILE A CA 1
ATOM 932 C C . ILE A 1 123 ? 16.084 5.015 -5.912 1.00 96.94 123 ILE A C 1
ATOM 934 O O . ILE A 1 123 ? 16.009 4.303 -4.907 1.00 96.94 123 ILE A O 1
ATOM 938 N N . ALA A 1 124 ? 16.273 6.336 -5.851 1.00 97.31 124 ALA A N 1
ATOM 939 C CA . ALA A 1 124 ? 16.339 7.075 -4.596 1.00 97.31 124 ALA A CA 1
ATOM 940 C C . ALA A 1 124 ? 15.014 6.965 -3.828 1.00 97.31 124 ALA A C 1
ATOM 942 O O . ALA A 1 124 ? 15.011 6.514 -2.684 1.00 97.31 124 ALA A O 1
ATOM 943 N N . ALA A 1 125 ? 13.886 7.230 -4.491 1.00 97.75 125 ALA A N 1
ATOM 944 C CA . ALA A 1 125 ? 12.562 7.153 -3.880 1.00 97.75 125 ALA A CA 1
ATOM 945 C C . ALA A 1 125 ? 12.217 5.731 -3.387 1.00 97.75 125 ALA A C 1
ATOM 947 O O . ALA A 1 125 ? 11.704 5.539 -2.282 1.00 97.75 125 ALA A O 1
ATOM 948 N N . LEU A 1 126 ? 12.573 4.696 -4.160 1.00 97.38 126 LEU A N 1
ATOM 949 C CA . LEU A 1 126 ? 12.435 3.300 -3.728 1.00 97.38 126 LEU A CA 1
ATOM 950 C C . LEU A 1 126 ? 13.410 2.934 -2.599 1.00 97.38 126 LEU A C 1
ATOM 952 O O . LEU A 1 126 ? 13.137 2.005 -1.835 1.00 97.38 126 LEU A O 1
ATOM 956 N N . SER A 1 127 ? 14.556 3.613 -2.482 1.00 96.81 127 SER A N 1
ATOM 957 C CA . SER A 1 127 ? 15.502 3.417 -1.380 1.00 96.81 127 SER A CA 1
ATOM 958 C C . SER A 1 127 ? 14.869 3.741 -0.034 1.00 96.81 127 SER A C 1
ATOM 960 O O . SER A 1 127 ? 14.897 2.891 0.859 1.00 96.81 127 SER A O 1
ATOM 962 N N . ASP A 1 128 ? 14.229 4.901 0.065 1.00 96.38 128 ASP A N 1
ATOM 963 C CA . ASP A 1 128 ? 13.554 5.363 1.280 1.00 96.38 128 ASP A CA 1
ATOM 964 C C . ASP A 1 128 ? 12.347 4.473 1.609 1.00 96.38 128 ASP A C 1
ATOM 966 O O . ASP A 1 128 ? 12.177 4.005 2.740 1.00 96.38 128 ASP A O 1
ATOM 970 N N . ALA A 1 129 ? 11.585 4.075 0.585 1.00 97.56 129 ALA A N 1
ATOM 971 C CA . ALA A 1 129 ? 10.466 3.151 0.747 1.00 97.56 129 ALA A CA 1
ATOM 972 C C . ALA A 1 129 ? 10.872 1.798 1.364 1.00 97.56 129 ALA A C 1
ATOM 974 O O . ALA A 1 129 ? 10.170 1.260 2.221 1.00 97.56 129 ALA A O 1
ATOM 975 N N . LYS A 1 130 ? 12.042 1.248 1.004 1.00 96.38 130 LYS A N 1
ATOM 976 C CA . LYS A 1 130 ? 12.571 -0.006 1.594 1.00 96.38 130 LYS A CA 1
ATOM 977 C C . LYS A 1 130 ? 12.964 0.117 3.066 1.00 96.38 130 LYS A C 1
ATOM 979 O O . LYS A 1 130 ? 13.144 -0.919 3.729 1.00 96.38 130 LYS A O 1
ATOM 984 N N . LEU A 1 131 ? 13.173 1.343 3.539 1.00 95.44 131 LEU A N 1
ATOM 985 C CA . LEU A 1 131 ? 13.461 1.670 4.933 1.00 95.44 131 LEU A CA 1
ATOM 986 C C . LEU A 1 131 ? 12.182 1.934 5.741 1.00 95.44 131 LEU A C 1
ATOM 988 O O . LEU A 1 131 ? 12.267 2.090 6.954 1.00 95.44 131 LEU A O 1
ATOM 992 N N . GLY A 1 132 ? 11.008 1.870 5.100 1.00 94.75 132 GLY A N 1
ATOM 993 C CA . GLY A 1 132 ? 9.709 2.070 5.742 1.00 94.75 132 GLY A CA 1
ATOM 994 C C . GLY A 1 132 ? 9.173 3.495 5.623 1.00 94.75 132 GLY A C 1
ATOM 995 O O . GLY A 1 132 ? 8.172 3.803 6.261 1.00 94.75 132 GLY A O 1
ATOM 996 N N . GLU A 1 133 ? 9.799 4.339 4.798 1.00 96.62 133 GLU A N 1
ATOM 997 C CA . GLU A 1 133 ? 9.405 5.736 4.586 1.00 96.62 133 GLU A CA 1
ATOM 998 C C . GLU A 1 133 ? 9.049 5.986 3.107 1.00 96.62 133 GLU A C 1
ATOM 1000 O O . GLU A 1 133 ? 9.739 6.734 2.415 1.00 96.62 133 GLU A O 1
ATOM 1005 N N . PRO A 1 134 ? 8.008 5.328 2.557 1.00 97.12 134 PRO A N 1
ATOM 1006 C CA . PRO A 1 134 ? 7.636 5.524 1.162 1.00 97.12 134 PRO A CA 1
ATOM 1007 C C . PRO A 1 134 ? 7.074 6.931 0.935 1.00 97.12 134 PRO A C 1
ATOM 1009 O O . PRO A 1 134 ? 6.091 7.328 1.563 1.00 97.12 134 PRO A O 1
ATOM 1012 N N . ASN A 1 135 ? 7.650 7.658 -0.022 1.00 97.31 135 ASN A N 1
ATOM 1013 C CA . ASN A 1 135 ? 7.036 8.859 -0.578 1.00 97.31 135 ASN A CA 1
ATOM 1014 C C . ASN A 1 135 ? 6.269 8.492 -1.856 1.00 97.31 135 ASN A C 1
ATOM 1016 O O . ASN A 1 135 ? 6.826 8.487 -2.952 1.00 97.31 135 ASN A O 1
ATOM 1020 N N . GLU A 1 136 ? 4.994 8.139 -1.692 1.00 95.88 136 GLU A N 1
ATOM 1021 C CA . GLU A 1 136 ? 4.140 7.645 -2.782 1.00 95.88 136 GLU A CA 1
ATOM 1022 C C . GLU A 1 136 ? 3.988 8.647 -3.929 1.00 95.88 136 GLU A C 1
ATOM 1024 O O . GLU A 1 136 ? 3.944 8.251 -5.089 1.00 95.88 136 GLU A O 1
ATOM 1029 N N . GLU A 1 137 ? 3.954 9.944 -3.628 1.00 96.31 137 GLU A N 1
ATOM 1030 C CA . GLU A 1 137 ? 3.840 10.986 -4.649 1.00 96.31 137 GLU A CA 1
ATOM 1031 C C . GLU A 1 137 ? 5.081 11.009 -5.552 1.00 96.31 137 GLU A C 1
ATOM 1033 O O . GLU A 1 137 ? 4.956 10.959 -6.776 1.00 96.31 137 GLU A O 1
ATOM 1038 N N . ILE A 1 138 ? 6.279 10.987 -4.955 1.00 96.94 138 ILE A N 1
ATOM 1039 C CA . ILE A 1 138 ? 7.544 10.974 -5.707 1.00 96.94 138 ILE A CA 1
ATOM 1040 C C . ILE A 1 138 ? 7.707 9.661 -6.478 1.00 96.94 138 ILE A C 1
ATOM 1042 O O . ILE A 1 138 ? 8.062 9.683 -7.652 1.00 96.94 138 ILE A O 1
ATOM 1046 N N . ILE A 1 139 ? 7.421 8.512 -5.854 1.00 97.69 139 ILE A N 1
ATOM 1047 C CA . ILE A 1 139 ? 7.532 7.206 -6.525 1.00 97.69 139 ILE A CA 1
ATOM 1048 C C . ILE A 1 139 ? 6.562 7.133 -7.708 1.00 97.69 139 ILE A C 1
ATOM 1050 O O . ILE A 1 139 ? 6.949 6.677 -8.783 1.00 97.69 139 ILE A O 1
ATOM 1054 N N . GLY A 1 140 ? 5.323 7.600 -7.527 1.00 96.44 140 GLY A N 1
ATOM 1055 C CA . GLY A 1 140 ? 4.313 7.640 -8.579 1.00 96.44 140 GLY A CA 1
ATOM 1056 C C . GLY A 1 140 ? 4.723 8.528 -9.751 1.00 96.44 140 GLY A C 1
ATOM 1057 O O . GLY A 1 140 ? 4.686 8.061 -10.890 1.00 96.44 140 GLY A O 1
ATOM 1058 N N . SER A 1 141 ? 5.177 9.759 -9.479 1.00 96.31 141 SER A N 1
ATOM 1059 C CA . SER A 1 141 ? 5.646 10.685 -10.523 1.00 96.31 141 SER A CA 1
ATOM 1060 C C . SER A 1 141 ? 6.847 10.114 -11.273 1.00 96.31 141 SER A C 1
ATOM 1062 O O . SER A 1 141 ? 6.814 10.007 -12.497 1.00 96.31 141 SER A O 1
ATOM 1064 N N . ALA A 1 142 ? 7.867 9.642 -10.547 1.00 96.12 142 ALA A N 1
ATOM 1065 C CA . ALA A 1 142 ? 9.071 9.077 -11.149 1.00 96.12 142 ALA A CA 1
ATOM 1066 C C . ALA A 1 142 ? 8.758 7.838 -12.001 1.00 96.12 142 ALA A C 1
ATOM 1068 O O . ALA A 1 142 ? 9.303 7.690 -13.091 1.00 96.12 142 ALA A O 1
ATOM 1069 N N . MET A 1 143 ? 7.858 6.956 -11.546 1.00 95.88 143 MET A N 1
ATOM 1070 C CA . MET A 1 143 ? 7.424 5.791 -12.323 1.00 95.88 143 MET A CA 1
ATOM 1071 C C . MET A 1 143 ? 6.680 6.214 -13.597 1.00 95.88 143 MET A C 1
ATOM 1073 O O . MET A 1 143 ? 6.941 5.664 -14.665 1.00 95.88 143 MET A O 1
ATOM 1077 N N . GLN A 1 144 ? 5.767 7.184 -13.500 1.00 94.94 144 GLN A N 1
ATOM 1078 C CA . GLN A 1 144 ? 4.986 7.666 -14.637 1.00 94.94 144 GLN A CA 1
ATOM 1079 C C . GLN A 1 144 ? 5.877 8.319 -15.699 1.00 94.94 144 GLN A C 1
ATOM 1081 O O . GLN A 1 144 ? 5.807 7.941 -16.868 1.00 94.94 144 GLN A O 1
ATOM 1086 N N . GLU A 1 145 ? 6.736 9.252 -15.292 1.00 95.19 145 GLU A N 1
ATOM 1087 C CA . GLU A 1 145 ? 7.669 9.943 -16.186 1.00 95.19 145 GLU A CA 1
ATOM 1088 C C . GLU A 1 145 ? 8.638 8.958 -16.846 1.00 95.19 145 GLU A C 1
ATOM 1090 O O . GLU A 1 145 ? 8.910 9.042 -18.044 1.00 95.19 145 GLU A O 1
ATOM 1095 N N . LEU A 1 146 ? 9.114 7.972 -16.083 1.00 94.56 146 LEU A N 1
ATOM 1096 C CA . LEU A 1 146 ? 9.992 6.926 -16.588 1.00 94.56 146 LEU A CA 1
ATOM 1097 C C . LEU A 1 146 ? 9.304 6.060 -17.654 1.00 94.56 146 LEU A C 1
ATOM 1099 O O . LEU A 1 146 ? 9.903 5.777 -18.693 1.00 94.56 146 LEU A O 1
ATOM 1103 N N . LEU A 1 147 ? 8.055 5.649 -17.419 1.00 93.12 147 LEU A N 1
ATOM 1104 C CA . LEU A 1 147 ? 7.286 4.837 -18.366 1.00 93.12 147 LEU A CA 1
ATOM 1105 C C . LEU A 1 147 ? 6.966 5.601 -19.655 1.00 93.12 147 LEU A C 1
ATOM 1107 O O . LEU A 1 147 ? 7.019 5.018 -20.739 1.00 93.12 147 LEU A O 1
ATOM 1111 N N . GLU A 1 148 ? 6.679 6.898 -19.546 1.00 92.44 148 GLU A N 1
ATOM 1112 C CA . GLU A 1 148 ? 6.444 7.770 -20.697 1.00 92.44 148 GLU A CA 1
ATOM 1113 C C . GLU A 1 148 ? 7.727 8.001 -21.513 1.00 92.44 148 GLU A C 1
ATOM 1115 O O . GLU A 1 148 ? 7.689 7.979 -22.744 1.00 92.44 148 GLU A O 1
ATOM 1120 N N . ALA A 1 149 ? 8.875 8.157 -20.845 1.00 93.25 149 ALA A N 1
ATOM 1121 C CA . ALA A 1 149 ? 10.151 8.438 -21.498 1.00 93.25 149 ALA A CA 1
ATOM 1122 C C . ALA A 1 149 ? 10.798 7.209 -22.162 1.00 93.25 149 ALA A C 1
ATOM 1124 O O . ALA A 1 149 ? 11.353 7.329 -23.255 1.00 93.25 149 ALA A O 1
ATOM 1125 N N . LEU A 1 150 ? 10.767 6.036 -21.515 1.00 88.38 150 LEU A N 1
ATOM 1126 C CA . LEU A 1 150 ? 11.499 4.857 -21.997 1.00 88.38 150 LEU A CA 1
ATOM 1127 C C . LEU A 1 150 ? 10.749 4.008 -23.028 1.00 88.38 150 LEU A C 1
ATOM 1129 O O . LEU A 1 150 ? 11.396 3.186 -23.675 1.00 88.38 150 LEU A O 1
ATOM 1133 N N . ALA A 1 151 ? 9.432 4.187 -23.186 1.00 87.31 151 ALA A N 1
ATOM 1134 C CA . ALA A 1 151 ? 8.596 3.395 -24.095 1.00 87.31 151 ALA A CA 1
ATOM 1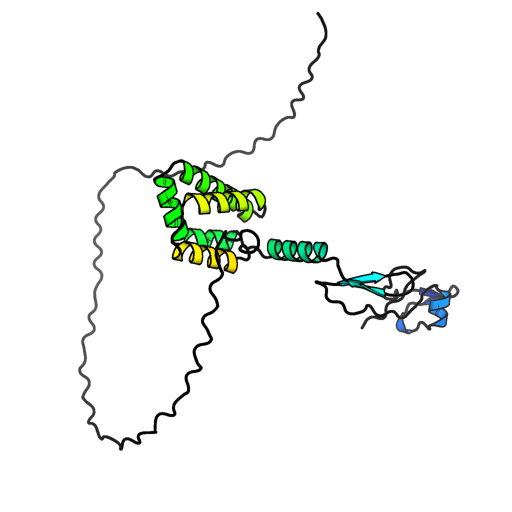135 C C . ALA A 1 151 ? 8.916 1.885 -24.023 1.00 87.31 151 ALA A C 1
ATOM 1137 O O . ALA A 1 151 ? 9.301 1.268 -25.020 1.00 87.31 151 ALA A O 1
ATOM 1138 N N . LEU A 1 152 ? 8.805 1.311 -22.818 1.00 90.62 152 LEU A N 1
ATOM 1139 C CA . LEU A 1 152 ? 9.117 -0.099 -22.572 1.00 90.62 152 LEU A CA 1
ATOM 1140 C C . LEU A 1 152 ? 8.341 -1.021 -23.536 1.00 90.62 152 LEU A C 1
ATOM 1142 O O . LEU A 1 152 ? 7.173 -0.751 -23.841 1.00 90.62 152 LEU A O 1
ATOM 1146 N N . PRO A 1 153 ? 8.953 -2.121 -24.007 1.00 92.94 153 PRO A N 1
ATOM 1147 C CA . PRO A 1 153 ? 8.252 -3.100 -24.824 1.00 92.94 153 PRO A CA 1
ATOM 1148 C C . PRO A 1 153 ? 7.136 -3.780 -24.012 1.00 92.94 153 PRO A C 1
ATOM 1150 O O . PRO A 1 153 ? 7.185 -3.853 -22.785 1.00 92.94 153 PRO A O 1
ATOM 1153 N N . GLY A 1 154 ? 6.090 -4.253 -24.697 1.00 91.56 154 GLY A N 1
ATOM 1154 C CA . GLY A 1 154 ? 4.856 -4.708 -24.042 1.00 91.56 154 GLY A CA 1
ATOM 1155 C C . GLY A 1 154 ? 5.049 -5.854 -23.042 1.00 91.56 154 GLY A C 1
ATOM 1156 O O . GLY A 1 154 ? 4.409 -5.857 -21.996 1.00 91.56 154 GLY A O 1
ATOM 1157 N N . ASP A 1 155 ? 5.970 -6.773 -23.322 1.00 94.00 155 ASP A N 1
ATOM 1158 C CA . ASP A 1 155 ? 6.353 -7.870 -22.427 1.00 94.00 155 ASP A CA 1
ATOM 1159 C C . ASP A 1 155 ? 7.055 -7.374 -21.152 1.00 94.00 155 ASP A C 1
ATOM 1161 O O . ASP A 1 155 ? 6.860 -7.931 -20.072 1.00 94.00 155 ASP A O 1
ATOM 1165 N N . GLU A 1 156 ? 7.824 -6.288 -21.233 1.00 95.19 156 GLU A N 1
ATOM 1166 C CA . GLU A 1 156 ? 8.417 -5.646 -20.057 1.00 95.19 156 GLU A CA 1
ATOM 1167 C C . GLU A 1 156 ? 7.394 -4.865 -19.236 1.00 95.19 156 GLU A C 1
ATOM 1169 O O . GLU A 1 156 ? 7.450 -4.893 -18.005 1.00 95.19 156 GLU A O 1
ATOM 1174 N N . VAL A 1 157 ? 6.437 -4.205 -19.893 1.00 95.19 157 VAL A N 1
ATOM 1175 C CA . VAL A 1 157 ? 5.316 -3.554 -19.203 1.00 95.19 157 VAL A CA 1
ATOM 1176 C C . VAL A 1 157 ? 4.495 -4.593 -18.434 1.00 95.19 157 VAL A C 1
ATOM 1178 O O . VAL A 1 157 ? 4.172 -4.387 -17.264 1.00 95.19 157 VAL A O 1
ATOM 1181 N N . GLU A 1 158 ? 4.219 -5.739 -19.054 1.00 95.06 158 GLU A N 1
ATOM 1182 C CA . GLU A 1 158 ? 3.532 -6.862 -18.418 1.00 95.06 158 GLU A CA 1
ATOM 1183 C C . GLU A 1 158 ? 4.350 -7.456 -17.255 1.00 95.06 158 GLU A C 1
ATOM 1185 O O . GLU A 1 158 ? 3.815 -7.690 -16.167 1.00 95.06 158 GLU A O 1
ATOM 1190 N N . ALA A 1 159 ? 5.665 -7.629 -17.420 1.00 95.12 159 ALA A N 1
ATOM 1191 C CA . ALA A 1 159 ? 6.541 -8.084 -16.341 1.00 95.12 159 ALA A CA 1
ATOM 1192 C C . ALA A 1 159 ? 6.565 -7.103 -15.152 1.00 95.12 159 ALA A C 1
ATOM 1194 O O . ALA A 1 159 ? 6.531 -7.529 -13.992 1.00 95.12 159 ALA A O 1
ATOM 1195 N N . LEU A 1 160 ? 6.591 -5.792 -15.421 1.00 96.50 160 LEU A N 1
ATOM 1196 C CA . LEU A 1 160 ? 6.508 -4.756 -14.392 1.00 96.50 160 LEU A CA 1
ATOM 1197 C C . LEU A 1 160 ? 5.153 -4.789 -13.677 1.00 96.50 160 LEU A C 1
ATOM 1199 O O . LEU A 1 160 ? 5.115 -4.720 -12.448 1.00 96.50 160 LEU A O 1
ATOM 1203 N N . TYR A 1 161 ? 4.059 -4.949 -14.424 1.00 96.31 161 TYR A N 1
ATOM 1204 C CA . TYR A 1 161 ? 2.715 -5.107 -13.874 1.00 96.31 161 TYR A CA 1
ATOM 1205 C C . TYR A 1 161 ? 2.645 -6.280 -12.889 1.00 96.31 161 TYR A C 1
ATOM 1207 O O . TYR A 1 161 ? 2.218 -6.105 -11.744 1.00 96.31 161 TYR A O 1
ATOM 1215 N N . TYR A 1 162 ? 3.112 -7.465 -13.293 1.00 96.06 162 TYR A N 1
ATOM 1216 C CA . TYR A 1 162 ? 3.079 -8.641 -12.427 1.00 96.06 162 TYR A CA 1
ATOM 1217 C C . TYR A 1 162 ? 3.961 -8.476 -11.190 1.00 96.06 162 TYR A C 1
ATOM 1219 O O . TYR A 1 162 ? 3.561 -8.905 -10.108 1.00 96.06 162 TYR A O 1
ATOM 1227 N N . ALA A 1 163 ? 5.113 -7.810 -11.311 1.00 97.50 163 ALA A N 1
ATOM 1228 C CA . ALA A 1 163 ? 5.934 -7.470 -10.155 1.00 97.50 163 ALA A CA 1
ATOM 1229 C C . ALA A 1 163 ? 5.180 -6.528 -9.199 1.00 97.50 163 ALA A C 1
ATOM 1231 O O . ALA A 1 163 ? 5.058 -6.827 -8.014 1.00 97.50 163 ALA A O 1
ATOM 1232 N N . LEU A 1 164 ? 4.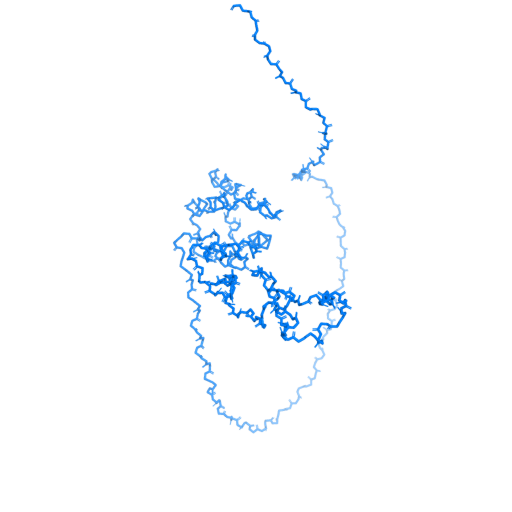607 -5.429 -9.694 1.00 97.56 164 LEU A N 1
ATOM 1233 C CA . LEU A 1 164 ? 3.832 -4.500 -8.867 1.00 97.56 164 LEU A CA 1
ATOM 1234 C C . LEU A 1 164 ? 2.658 -5.199 -8.169 1.00 97.56 164 LEU A C 1
ATOM 1236 O O . LEU A 1 164 ? 2.432 -4.988 -6.978 1.00 97.56 164 LEU A O 1
ATOM 1240 N N . LYS A 1 165 ? 1.933 -6.068 -8.878 1.00 96.75 165 LYS A N 1
ATOM 1241 C CA . LYS A 1 165 ? 0.802 -6.816 -8.320 1.00 96.75 165 LYS A CA 1
ATOM 1242 C C . LYS A 1 165 ? 1.237 -7.831 -7.265 1.00 96.75 165 LYS A C 1
ATOM 1244 O O . LYS A 1 165 ? 0.624 -7.890 -6.202 1.00 96.75 165 LYS A O 1
ATOM 1249 N N . ALA A 1 166 ? 2.306 -8.587 -7.518 1.00 97.62 166 ALA A N 1
ATOM 1250 C CA . ALA A 1 166 ? 2.817 -9.604 -6.596 1.00 97.62 166 ALA A CA 1
ATOM 1251 C C . ALA A 1 166 ? 3.250 -9.028 -5.238 1.00 97.62 166 ALA A C 1
ATOM 1253 O O . ALA A 1 166 ? 3.190 -9.731 -4.231 1.00 97.62 166 ALA A O 1
ATOM 1254 N N . TYR A 1 167 ? 3.654 -7.756 -5.207 1.00 98.19 167 TYR A N 1
ATOM 1255 C CA . TYR A 1 167 ? 4.125 -7.074 -4.000 1.00 98.19 167 TYR A CA 1
ATOM 1256 C C . TYR A 1 167 ? 3.161 -5.995 -3.480 1.00 98.19 167 TYR A C 1
ATOM 1258 O O . TYR A 1 167 ? 3.558 -5.175 -2.655 1.00 98.19 167 TYR A O 1
ATOM 1266 N N . GLY A 1 168 ? 1.901 -5.985 -3.936 1.00 97.12 168 GLY A N 1
ATOM 1267 C CA . GLY A 1 168 ? 0.863 -5.085 -3.412 1.00 97.12 168 GLY A CA 1
ATOM 1268 C C . GLY A 1 168 ? 1.058 -3.604 -3.759 1.00 97.12 168 GLY A C 1
ATOM 1269 O O . GLY A 1 168 ? 0.549 -2.734 -3.062 1.00 97.12 168 GLY A O 1
ATOM 1270 N N . LEU A 1 169 ? 1.808 -3.307 -4.820 1.00 97.75 169 LEU A N 1
ATOM 1271 C CA . LEU A 1 169 ? 2.167 -1.948 -5.239 1.00 97.75 169 LEU A CA 1
ATOM 1272 C C . LEU A 1 169 ? 1.363 -1.456 -6.445 1.00 97.75 169 LEU A C 1
ATOM 1274 O O . LEU A 1 169 ? 1.340 -0.257 -6.701 1.00 97.75 169 LEU A O 1
ATOM 1278 N N . TYR A 1 170 ? 0.703 -2.349 -7.188 1.00 96.88 170 TYR A N 1
ATOM 1279 C CA . TYR A 1 170 ? -0.012 -1.974 -8.417 1.00 96.88 170 TYR A CA 1
ATOM 1280 C C . TYR A 1 170 ? -1.129 -0.954 -8.176 1.00 96.88 170 TYR A C 1
ATOM 1282 O O . TYR A 1 170 ? -1.309 -0.036 -8.966 1.00 96.88 170 TYR A O 1
ATOM 1290 N N . GLU A 1 171 ? -1.852 -1.079 -7.065 1.00 94.75 171 GLU A N 1
ATOM 1291 C CA . GLU A 1 171 ? -2.913 -0.128 -6.725 1.00 94.75 171 GLU A CA 1
ATOM 1292 C C . GLU A 1 171 ? -2.379 1.252 -6.319 1.00 94.75 171 GLU A C 1
ATOM 1294 O O . GLU A 1 171 ? -3.105 2.237 -6.424 1.00 94.75 171 GLU A O 1
ATOM 1299 N N . LEU A 1 172 ? -1.122 1.329 -5.870 1.00 96.44 172 LEU A N 1
ATOM 1300 C CA . LEU A 1 172 ? -0.453 2.589 -5.541 1.00 96.44 172 LEU A CA 1
ATOM 1301 C C . LEU A 1 172 ? 0.162 3.233 -6.788 1.00 96.44 172 LEU A C 1
ATOM 1303 O O . LEU A 1 172 ? 0.136 4.452 -6.932 1.00 96.44 172 LEU A O 1
ATOM 1307 N N . TYR A 1 173 ? 0.693 2.410 -7.694 1.00 96.69 173 TYR A N 1
ATOM 1308 C CA . TYR A 1 173 ? 1.425 2.844 -8.883 1.00 96.69 173 TYR A CA 1
ATOM 1309 C C . TYR A 1 173 ? 0.889 2.133 -10.135 1.00 96.69 173 TYR A C 1
ATOM 1311 O O . TYR A 1 173 ? 1.558 1.250 -10.683 1.00 96.69 173 TYR A O 1
ATOM 1319 N N . PRO A 1 174 ? -0.332 2.468 -10.588 1.00 95.19 174 PRO A N 1
ATOM 1320 C CA . PRO A 1 174 ? -0.902 1.856 -11.778 1.00 95.19 174 PRO A CA 1
ATOM 1321 C C . PRO A 1 174 ? -0.111 2.267 -13.023 1.00 95.19 174 PRO A C 1
ATOM 1323 O O . PRO A 1 174 ? 0.268 3.426 -13.187 1.00 95.19 174 PRO A O 1
ATOM 1326 N N . ILE A 1 175 ? 0.106 1.316 -13.930 1.00 95.25 175 ILE A N 1
ATOM 1327 C CA . ILE A 1 175 ? 0.786 1.572 -15.202 1.00 95.25 175 ILE A CA 1
ATOM 1328 C C . ILE A 1 175 ? -0.206 2.252 -16.166 1.00 95.25 175 ILE A C 1
ATOM 1330 O O . ILE A 1 175 ? -1.235 1.650 -16.492 1.00 95.25 175 ILE A O 1
ATOM 1334 N N . PRO A 1 176 ? 0.067 3.476 -16.656 1.00 92.00 176 PRO A N 1
ATOM 1335 C CA . PRO A 1 176 ? -0.857 4.194 -17.530 1.00 92.00 176 PRO A CA 1
ATOM 1336 C C . PRO A 1 176 ? -1.166 3.426 -18.819 1.00 92.00 176 PRO A C 1
ATOM 1338 O O . PRO A 1 176 ? -0.266 2.994 -19.534 1.00 92.00 176 PRO A O 1
ATOM 1341 N N . GLY A 1 177 ? -2.455 3.269 -19.132 1.00 90.12 177 GLY A N 1
ATOM 1342 C CA . GLY A 1 177 ? -2.910 2.621 -20.368 1.00 90.12 177 GLY A CA 1
ATOM 1343 C C . GLY A 1 177 ? -2.705 1.103 -20.427 1.00 90.12 177 GLY A C 1
ATOM 1344 O O . GLY A 1 177 ? -3.110 0.489 -21.413 1.00 90.12 177 GLY A O 1
ATOM 1345 N N . PHE A 1 178 ? -2.127 0.487 -19.392 1.00 93.50 178 PHE A N 1
ATOM 1346 C CA . PHE A 1 178 ? -2.031 -0.963 -19.305 1.00 93.50 178 PHE A CA 1
ATOM 1347 C C . PHE A 1 178 ? -3.396 -1.560 -18.958 1.00 93.50 178 PHE A C 1
ATOM 1349 O O . PHE A 1 178 ? -4.067 -1.125 -18.020 1.00 93.50 178 PHE A O 1
ATOM 1356 N N . VAL A 1 179 ? -3.805 -2.569 -19.721 1.00 92.50 179 VAL A N 1
ATOM 1357 C CA . VAL A 1 179 ? -5.002 -3.360 -19.441 1.00 92.50 179 VAL A CA 1
ATOM 1358 C C . VAL A 1 179 ? -4.528 -4.691 -18.893 1.00 92.50 179 VAL A C 1
ATOM 1360 O O . VAL A 1 179 ? -3.744 -5.376 -19.547 1.00 92.50 179 VAL A O 1
ATOM 1363 N N . GLU A 1 180 ? -4.988 -5.036 -17.691 1.00 91.88 180 GLU A N 1
ATOM 1364 C CA . GLU A 1 180 ? -4.689 -6.329 -17.082 1.00 91.88 180 GLU A CA 1
ATOM 1365 C C . GLU A 1 180 ? -5.054 -7.458 -18.060 1.00 91.88 180 GLU A C 1
ATOM 1367 O O . GLU A 1 180 ? -6.197 -7.491 -18.531 1.00 91.88 180 GLU A O 1
ATOM 1372 N N . PRO A 1 181 ? -4.109 -8.359 -18.390 1.00 86.75 181 PRO A N 1
ATOM 1373 C CA . PRO A 1 181 ? -4.415 -9.485 -19.255 1.00 86.75 181 PRO A CA 1
ATOM 1374 C C . PRO A 1 181 ? -5.491 -10.335 -18.581 1.00 86.75 181 PRO A C 1
ATOM 1376 O O . PRO A 1 181 ? -5.359 -10.707 -17.411 1.00 86.75 181 PRO A O 1
ATOM 1379 N N . GLU A 1 182 ? -6.572 -10.626 -19.312 1.00 85.81 182 GLU A N 1
ATOM 1380 C CA . GLU A 1 182 ? -7.602 -11.527 -18.806 1.00 85.81 182 GLU A CA 1
ATOM 1381 C C . GLU A 1 182 ? -6.944 -12.863 -18.439 1.00 85.81 182 GLU A C 1
ATOM 1383 O O . GLU A 1 182 ? -6.116 -13.370 -19.207 1.00 85.81 182 GLU A O 1
ATOM 1388 N N . PRO A 1 183 ? -7.279 -13.443 -17.272 1.00 82.44 183 PRO A N 1
ATOM 1389 C CA . PRO A 1 183 ? -6.779 -14.760 -16.928 1.00 82.44 183 PRO A CA 1
ATOM 1390 C C . PRO A 1 183 ? -7.123 -15.710 -18.079 1.00 82.44 183 PRO A C 1
ATOM 1392 O O . PRO A 1 183 ? -8.249 -15.643 -18.590 1.00 82.44 183 PRO A O 1
ATOM 1395 N N . PRO A 1 184 ? -6.181 -16.569 -18.515 1.00 78.19 184 PRO A N 1
ATOM 1396 C CA . PRO A 1 184 ? -6.450 -17.492 -19.603 1.00 78.19 184 PRO A CA 1
ATOM 1397 C C . PRO A 1 184 ? -7.734 -18.242 -19.267 1.00 78.19 184 PRO A C 1
ATOM 1399 O O . PRO A 1 184 ? -7.889 -18.731 -18.142 1.00 78.19 184 PRO A O 1
ATOM 1402 N N . ALA A 1 185 ? -8.675 -18.260 -20.219 1.00 83.44 185 ALA A N 1
ATOM 1403 C CA . ALA A 1 185 ? -9.922 -18.992 -20.054 1.00 83.44 185 ALA A CA 1
ATOM 1404 C C . ALA A 1 185 ? -9.576 -20.384 -19.512 1.00 83.44 185 ALA A C 1
ATOM 1406 O O . ALA A 1 185 ? -8.609 -20.972 -20.011 1.00 83.44 185 ALA A O 1
ATOM 1407 N N . PRO A 1 186 ? -10.293 -20.878 -18.482 1.00 80.25 186 PRO A N 1
ATOM 1408 C CA . PRO A 1 186 ? -9.971 -22.160 -17.875 1.00 80.25 186 PRO A CA 1
ATOM 1409 C C . PRO A 1 186 ? -9.817 -23.166 -19.004 1.00 80.25 186 PRO A C 1
ATOM 1411 O O . PRO A 1 186 ? -10.738 -23.288 -19.820 1.00 80.25 186 PRO A O 1
ATOM 1414 N N . GLU A 1 187 ? -8.633 -23.788 -19.100 1.00 78.44 187 GLU A N 1
ATOM 1415 C CA . GLU A 1 187 ? -8.369 -24.770 -20.147 1.00 78.44 187 GLU A CA 1
ATOM 1416 C C . GLU A 1 187 ? -9.577 -25.704 -20.187 1.00 78.44 187 GLU A C 1
ATOM 1418 O O . GLU A 1 187 ? -10.017 -26.144 -19.114 1.00 78.44 187 GLU A O 1
ATOM 1423 N N . PRO A 1 188 ? -10.187 -25.927 -21.368 1.00 75.12 188 PRO A N 1
ATOM 1424 C CA . PRO A 1 188 ? -11.360 -26.775 -21.461 1.00 75.12 188 PRO A CA 1
ATOM 1425 C C . PRO A 1 188 ? -10.980 -28.079 -20.785 1.00 75.12 188 PRO A C 1
ATOM 1427 O O . PRO A 1 188 ? -10.027 -28.721 -21.229 1.00 75.12 188 PRO A O 1
ATOM 1430 N N . ALA A 1 189 ? -11.646 -28.379 -19.660 1.00 72.31 189 ALA A N 1
ATOM 1431 C CA . ALA A 1 189 ? -11.306 -29.511 -18.814 1.00 72.31 189 ALA A CA 1
ATOM 1432 C C . ALA A 1 189 ? -11.065 -30.686 -19.746 1.00 72.31 189 ALA A C 1
ATOM 1434 O O . ALA A 1 189 ? -11.981 -31.012 -20.506 1.00 72.31 189 ALA A O 1
ATOM 1435 N N . LEU A 1 190 ? -9.829 -31.208 -19.767 1.00 66.94 190 LEU A N 1
ATOM 1436 C CA . LEU A 1 190 ? -9.467 -32.319 -20.634 1.00 66.94 190 LEU A CA 1
ATOM 1437 C C . LEU A 1 190 ? -10.528 -33.379 -20.392 1.00 66.94 190 LEU A C 1
ATOM 1439 O O . LEU A 1 190 ? -10.568 -33.999 -19.327 1.00 66.94 190 LEU A O 1
ATOM 1443 N N . VAL A 1 191 ? -11.445 -33.509 -21.350 1.00 64.25 191 VAL A N 1
ATOM 1444 C CA . VAL A 1 191 ? -12.376 -34.614 -21.376 1.00 64.25 191 VAL A CA 1
ATOM 1445 C C . VAL A 1 191 ? -11.429 -35.784 -21.513 1.00 64.25 191 VAL A C 1
ATOM 1447 O O . VAL A 1 191 ? -10.772 -35.928 -22.543 1.00 64.25 191 VAL A O 1
ATOM 1450 N N . LEU A 1 192 ? -11.245 -36.519 -20.417 1.00 63.59 192 LEU A N 1
ATOM 1451 C CA . LEU A 1 192 ? -10.628 -37.829 -20.438 1.00 63.59 192 LEU A CA 1
ATOM 1452 C C . LEU A 1 192 ? -11.526 -38.648 -21.358 1.00 63.59 192 LEU A C 1
ATOM 1454 O O . LEU A 1 192 ? -12.483 -39.270 -20.906 1.00 63.59 192 LEU A O 1
ATOM 1458 N N . GLU A 1 193 ? -11.287 -38.557 -22.666 1.00 63.50 193 GLU A N 1
ATOM 1459 C CA . GLU A 1 193 ? -11.787 -39.542 -23.597 1.00 63.50 193 GLU A CA 1
ATOM 1460 C C . GLU A 1 193 ? -11.184 -40.839 -23.088 1.00 63.50 193 GLU A C 1
ATOM 1462 O O . GLU A 1 193 ? -9.962 -40.995 -23.052 1.00 63.50 193 GLU A O 1
ATOM 1467 N N . GLU A 1 194 ? -12.046 -41.692 -22.539 1.00 64.06 194 GLU A N 1
ATOM 1468 C CA . GLU A 1 194 ? -11.673 -43.003 -22.050 1.00 64.06 194 GLU A CA 1
ATOM 1469 C C . GLU A 1 194 ? -10.996 -43.721 -23.213 1.00 64.06 194 GLU A C 1
ATOM 1471 O O . GLU A 1 194 ? -11.653 -44.222 -24.127 1.00 64.06 194 GLU A O 1
ATOM 1476 N N . SER A 1 195 ? -9.662 -43.710 -23.214 1.00 60.47 195 SER A N 1
ATOM 1477 C CA . SER A 1 195 ? -8.871 -44.488 -24.148 1.00 60.47 195 SER A CA 1
ATOM 1478 C C . SER A 1 195 ? -9.402 -45.916 -24.068 1.00 60.47 195 SER A C 1
ATOM 1480 O O . SER A 1 195 ? -9.416 -46.479 -22.966 1.00 60.47 195 SER A O 1
ATOM 1482 N N . PRO A 1 196 ? -9.878 -46.516 -25.173 1.00 60.78 196 PRO A N 1
ATOM 1483 C CA . PRO A 1 196 ? -10.345 -47.887 -25.132 1.00 60.78 196 PRO A CA 1
ATOM 1484 C C . PRO A 1 196 ? -9.201 -48.744 -24.599 1.00 60.78 196 PRO A C 1
ATOM 1486 O O . PRO A 1 196 ? -8.084 -48.688 -25.113 1.00 60.78 196 PRO A O 1
ATOM 1489 N N . VAL A 1 197 ? -9.481 -49.492 -23.532 1.00 58.97 197 VAL A N 1
ATOM 1490 C CA . VAL A 1 197 ? -8.556 -50.459 -22.944 1.00 58.97 197 VAL A CA 1
ATOM 1491 C C . VAL A 1 197 ? -8.209 -51.468 -24.034 1.00 58.97 197 VAL A C 1
ATOM 1493 O O . VAL A 1 197 ? -8.959 -52.409 -24.294 1.00 58.97 197 VAL A O 1
ATOM 1496 N N . VAL A 1 198 ? -7.089 -51.247 -24.719 1.00 60.25 198 VAL A N 1
ATOM 1497 C CA . VAL A 1 198 ? -6.503 -52.242 -25.607 1.00 60.25 198 VAL A CA 1
ATOM 1498 C C . VAL A 1 198 ? -5.885 -53.283 -24.689 1.00 60.25 198 VAL A C 1
ATOM 1500 O O . VAL A 1 198 ? -4.808 -53.089 -24.134 1.00 60.25 198 VAL A O 1
ATOM 1503 N N . ILE A 1 199 ? -6.617 -54.375 -24.482 1.00 58.94 199 ILE A N 1
ATOM 1504 C CA . ILE A 1 199 ? -6.079 -55.599 -23.897 1.00 58.94 199 ILE A CA 1
ATOM 1505 C C . ILE A 1 199 ? -5.081 -56.138 -24.925 1.00 58.94 199 ILE A C 1
ATOM 1507 O O . ILE A 1 199 ? -5.466 -56.804 -25.883 1.00 58.94 199 ILE A O 1
ATOM 1511 N N . THR A 1 200 ? -3.810 -55.775 -24.785 1.00 56.34 200 THR A N 1
ATOM 1512 C CA . THR A 1 200 ? -2.729 -56.455 -25.492 1.00 56.34 200 THR A CA 1
ATOM 1513 C C . THR A 1 200 ? -2.446 -57.759 -24.759 1.00 56.34 200 THR A C 1
ATOM 1515 O O . THR A 1 200 ? -2.115 -57.744 -23.572 1.00 56.34 200 THR A O 1
ATOM 1518 N N . ASP A 1 201 ? -2.610 -58.874 -25.468 1.00 62.59 201 ASP A N 1
ATOM 1519 C CA . ASP A 1 201 ? -2.169 -60.199 -25.034 1.00 62.59 201 ASP A CA 1
ATOM 1520 C C . ASP A 1 201 ? -0.692 -60.180 -24.589 1.00 62.59 201 ASP A C 1
ATOM 1522 O O . ASP A 1 201 ? 0.091 -59.367 -25.092 1.00 62.59 201 ASP A O 1
ATOM 1526 N N . PRO A 1 202 ? -0.291 -61.061 -23.655 1.00 59.31 202 PRO A N 1
ATOM 1527 C CA . PRO A 1 202 ? 1.072 -61.108 -23.143 1.00 59.31 202 PRO A CA 1
ATOM 1528 C C . PRO A 1 202 ? 2.047 -61.470 -24.267 1.00 59.31 202 PRO A C 1
ATOM 1530 O O . PRO A 1 202 ? 2.068 -62.600 -24.757 1.00 59.31 202 PRO A O 1
ATOM 1533 N N . ILE A 1 203 ? 2.856 -60.493 -24.670 1.00 58.97 203 ILE A N 1
ATOM 1534 C CA . ILE A 1 203 ? 4.022 -60.713 -25.517 1.00 58.97 203 ILE A CA 1
ATOM 1535 C C . ILE A 1 203 ? 5.107 -61.313 -24.620 1.00 58.97 203 ILE A C 1
ATOM 1537 O O . ILE A 1 203 ? 5.601 -60.671 -23.696 1.00 58.97 203 ILE A O 1
ATOM 1541 N N . ASP A 1 204 ? 5.419 -62.577 -24.886 1.00 64.12 204 ASP A N 1
ATOM 1542 C CA . ASP A 1 204 ? 6.550 -63.314 -24.332 1.00 64.12 204 ASP A CA 1
ATOM 1543 C C . ASP A 1 204 ? 7.821 -62.815 -25.038 1.00 64.12 204 ASP A C 1
ATOM 1545 O O . ASP A 1 204 ? 8.200 -63.308 -26.104 1.00 64.12 204 ASP A O 1
ATOM 1549 N N . GLU A 1 205 ? 8.411 -61.743 -24.509 1.00 66.12 205 GLU A N 1
ATOM 1550 C CA . GLU A 1 205 ? 9.677 -61.195 -24.994 1.00 66.12 205 GLU A CA 1
ATOM 1551 C C . GLU A 1 205 ? 10.850 -61.727 -24.151 1.00 66.12 205 GLU A C 1
ATOM 1553 O O . GLU A 1 205 ? 10.811 -61.665 -22.917 1.00 66.12 205 GLU A O 1
ATOM 1558 N N . PRO A 1 206 ? 11.909 -62.260 -24.790 1.00 63.41 206 PRO A N 1
ATOM 1559 C CA . PRO A 1 206 ? 13.087 -62.746 -24.092 1.00 63.41 206 PRO A CA 1
ATOM 1560 C C . PRO A 1 206 ? 13.896 -61.585 -23.505 1.00 63.41 206 PRO A C 1
ATOM 1562 O O . PRO A 1 206 ? 14.214 -60.612 -24.186 1.00 63.41 206 PRO A O 1
ATOM 1565 N N . ILE A 1 207 ? 14.259 -61.751 -22.235 1.00 60.41 207 ILE A N 1
ATOM 1566 C CA . ILE A 1 207 ? 15.161 -60.894 -21.461 1.00 60.41 207 ILE A CA 1
ATOM 1567 C C . ILE A 1 207 ? 16.511 -60.795 -22.199 1.00 60.41 207 ILE A C 1
ATOM 1569 O O . ILE A 1 207 ? 17.159 -61.832 -22.370 1.00 60.41 207 ILE A O 1
ATOM 1573 N N . PRO A 1 208 ? 16.964 -59.600 -22.626 1.00 61.78 208 PRO A N 1
ATOM 1574 C CA . PRO A 1 208 ? 18.338 -59.414 -23.056 1.00 61.78 208 PRO A CA 1
ATOM 1575 C C . PRO A 1 208 ? 19.255 -59.328 -21.832 1.00 61.78 208 PRO A C 1
ATOM 1577 O O . PRO A 1 208 ? 18.943 -58.664 -20.843 1.00 61.78 208 PRO A O 1
ATOM 1580 N N . GLU A 1 209 ? 20.362 -60.060 -21.918 1.00 60.12 209 GLU A N 1
ATOM 1581 C CA . GLU A 1 209 ? 21.430 -60.133 -20.925 1.00 60.12 209 GLU A CA 1
ATOM 1582 C C . GLU A 1 209 ? 22.066 -58.754 -20.686 1.00 60.12 209 GLU A C 1
ATOM 1584 O O . GLU A 1 209 ? 22.227 -57.952 -21.607 1.00 60.12 209 GLU A O 1
ATOM 1589 N N . GLU A 1 210 ? 22.401 -58.494 -19.422 1.00 57.31 210 GLU A N 1
ATOM 1590 C CA . GLU A 1 210 ? 23.084 -57.290 -18.955 1.00 57.31 210 GLU A CA 1
ATOM 1591 C C . GLU A 1 210 ? 24.489 -57.200 -19.577 1.00 57.31 210 GLU A C 1
ATOM 1593 O O . GLU A 1 210 ? 25.353 -58.027 -19.287 1.00 57.31 210 GLU A O 1
ATOM 1598 N N . GLU A 1 211 ? 24.735 -56.183 -20.409 1.00 58.28 211 GLU A N 1
ATOM 1599 C CA . GLU A 1 211 ? 26.096 -55.744 -20.723 1.00 58.28 211 GLU A CA 1
ATOM 1600 C C . GLU A 1 211 ? 26.527 -54.678 -19.707 1.00 58.28 211 GLU A C 1
ATOM 1602 O O . GLU A 1 211 ? 25.923 -53.612 -19.569 1.00 58.28 211 GLU A O 1
ATOM 1607 N N . GLU A 1 212 ? 27.573 -55.021 -18.956 1.00 61.59 212 GLU A N 1
ATOM 1608 C CA . GLU A 1 212 ? 28.280 -54.168 -18.009 1.00 61.59 212 GLU A CA 1
ATOM 1609 C C . GLU A 1 212 ? 28.951 -53.002 -18.755 1.00 61.59 212 GLU A C 1
ATOM 1611 O O . GLU A 1 212 ? 30.004 -53.179 -19.368 1.00 61.59 212 GLU A O 1
ATOM 1616 N N . GLU A 1 213 ? 28.381 -51.795 -18.693 1.00 57.62 213 GLU A N 1
ATOM 1617 C CA . GLU A 1 213 ? 29.096 -50.597 -19.142 1.00 57.62 213 GLU A CA 1
ATOM 1618 C C . GLU A 1 213 ? 29.936 -49.974 -18.019 1.00 57.62 213 GLU A C 1
ATOM 1620 O O . GLU A 1 213 ? 29.492 -49.698 -16.900 1.00 57.62 213 GLU A O 1
ATOM 1625 N N . GLU A 1 214 ? 31.203 -49.783 -18.375 1.00 60.41 214 GLU A N 1
ATOM 1626 C CA . GLU A 1 214 ? 32.318 -49.341 -17.560 1.00 60.41 214 GLU A CA 1
ATOM 1627 C C . GLU A 1 214 ? 32.071 -48.004 -16.854 1.00 60.41 214 GLU A C 1
ATOM 1629 O O . GLU A 1 214 ? 31.747 -46.968 -17.436 1.00 60.41 214 GLU A O 1
ATOM 1634 N N . THR A 1 215 ? 32.360 -48.009 -15.556 1.00 54.94 215 THR A N 1
ATOM 1635 C CA . THR A 1 215 ? 32.485 -46.809 -14.735 1.00 54.94 215 THR A CA 1
ATOM 1636 C C . THR A 1 215 ? 33.696 -45.990 -15.198 1.00 54.94 215 THR A C 1
ATOM 1638 O O . THR A 1 215 ? 34.833 -46.273 -14.817 1.00 54.94 215 THR A O 1
ATOM 1641 N N . ILE A 1 216 ? 33.478 -44.942 -15.995 1.00 58.44 216 ILE A N 1
ATOM 1642 C CA . ILE A 1 216 ? 34.532 -43.973 -16.324 1.00 58.44 216 ILE A CA 1
ATOM 1643 C C . ILE A 1 216 ? 34.731 -43.023 -15.135 1.00 58.44 216 ILE A C 1
ATOM 1645 O O . ILE A 1 216 ? 33.968 -42.086 -14.901 1.00 58.44 216 ILE A O 1
ATOM 1649 N N . VAL A 1 217 ? 35.802 -43.270 -14.382 1.00 57.09 217 VAL A N 1
ATOM 1650 C CA . VAL A 1 217 ? 36.317 -42.400 -13.318 1.00 57.09 217 VAL A CA 1
ATOM 1651 C C . VAL A 1 217 ? 37.130 -41.265 -13.949 1.00 57.09 217 VAL A C 1
ATOM 1653 O O . VAL A 1 217 ? 38.264 -41.474 -14.381 1.00 57.09 217 VAL A O 1
ATOM 1656 N N . PHE A 1 218 ? 36.596 -40.041 -13.967 1.00 52.28 218 PHE A N 1
ATOM 1657 C CA . PHE A 1 218 ? 37.403 -38.855 -14.272 1.00 52.28 218 PHE A CA 1
ATOM 1658 C C . PHE A 1 218 ? 38.129 -38.375 -13.017 1.00 52.28 218 PHE A C 1
ATOM 1660 O O . PHE A 1 218 ? 37.549 -37.783 -12.107 1.00 52.28 218 PHE A O 1
ATOM 1667 N N . ASN A 1 219 ? 39.426 -38.673 -12.984 1.00 50.06 219 ASN A N 1
ATOM 1668 C CA . ASN A 1 219 ? 40.344 -38.268 -11.935 1.00 50.06 219 ASN A CA 1
ATOM 1669 C C . ASN A 1 219 ? 40.740 -36.788 -12.089 1.00 50.06 219 ASN A C 1
ATOM 1671 O O . ASN A 1 219 ? 40.962 -36.282 -13.189 1.00 50.06 219 ASN A O 1
ATOM 1675 N N . SER A 1 220 ? 40.845 -36.122 -10.945 1.00 49.72 220 SER A N 1
ATOM 1676 C CA . SER A 1 220 ? 41.187 -34.717 -10.742 1.00 49.72 220 SER A CA 1
ATOM 1677 C C . SER A 1 220 ? 42.540 -34.316 -11.338 1.00 49.72 220 SER A C 1
ATOM 1679 O O . SER A 1 220 ? 43.573 -34.883 -10.980 1.00 49.72 220 SER A O 1
ATOM 1681 N N . GLY A 1 221 ? 42.544 -33.263 -12.157 1.00 45.78 221 GLY A N 1
ATOM 1682 C CA . GLY A 1 221 ? 43.744 -32.544 -12.581 1.00 45.78 221 GLY A CA 1
ATOM 1683 C C . GLY A 1 221 ? 43.748 -31.117 -12.040 1.00 45.78 221 GLY A C 1
ATOM 1684 O O . GLY A 1 221 ? 43.239 -30.204 -12.678 1.00 45.78 221 GLY A O 1
ATOM 1685 N N . THR A 1 222 ? 44.334 -30.917 -10.861 1.00 50.41 222 THR A N 1
ATOM 1686 C CA . THR A 1 222 ? 44.734 -29.599 -10.355 1.00 50.41 222 THR A CA 1
ATOM 1687 C C . THR A 1 222 ? 45.907 -29.076 -11.181 1.00 50.41 222 THR A C 1
ATOM 1689 O O . THR A 1 222 ? 46.987 -29.665 -11.145 1.00 50.41 222 THR A O 1
ATOM 1692 N N . THR A 1 223 ? 45.737 -27.960 -11.888 1.00 52.47 223 THR A N 1
ATOM 1693 C CA . THR A 1 223 ? 46.869 -27.191 -12.426 1.00 52.47 223 THR A CA 1
ATOM 1694 C C . THR A 1 223 ? 46.857 -25.797 -11.820 1.00 52.47 223 THR A C 1
ATOM 1696 O O . THR A 1 223 ? 46.074 -24.927 -12.183 1.00 52.47 223 THR A O 1
ATOM 1699 N N . SER A 1 224 ? 47.736 -25.620 -10.840 1.00 51.38 224 SER A N 1
ATOM 1700 C CA . SER A 1 224 ? 48.161 -24.334 -10.313 1.00 51.38 224 SER A CA 1
ATOM 1701 C C . SER A 1 224 ? 48.959 -23.585 -11.381 1.00 51.38 224 SER A C 1
ATOM 1703 O O . SER A 1 224 ? 50.013 -24.057 -11.807 1.00 51.38 224 SER A O 1
ATOM 1705 N N . GLY A 1 225 ? 48.487 -22.407 -11.769 1.00 47.53 225 GLY A N 1
ATOM 1706 C CA . GLY A 1 225 ? 49.230 -21.454 -12.583 1.00 47.53 225 GLY A CA 1
ATOM 1707 C C . GLY A 1 225 ? 48.923 -20.049 -12.095 1.00 47.53 225 GLY A C 1
ATOM 1708 O O . GLY A 1 225 ? 47.962 -19.436 -12.540 1.00 47.53 225 GLY A O 1
ATOM 1709 N N . GLY A 1 226 ? 49.707 -19.565 -11.132 1.00 47.19 226 GLY A N 1
ATOM 1710 C CA . GLY A 1 226 ? 49.708 -18.157 -10.759 1.00 47.19 226 GLY A CA 1
ATOM 1711 C C . GLY A 1 226 ? 50.605 -17.376 -11.708 1.00 47.19 226 GLY A C 1
ATOM 1712 O O . GLY A 1 226 ? 51.757 -17.764 -11.868 1.00 47.19 226 GLY A O 1
ATOM 1713 N N . ILE A 1 227 ? 50.097 -16.286 -12.290 1.00 47.69 227 ILE A N 1
ATOM 1714 C CA . ILE A 1 227 ? 50.896 -15.186 -12.845 1.00 47.69 227 ILE A CA 1
ATOM 1715 C C . ILE A 1 227 ? 50.142 -13.860 -12.609 1.00 47.69 227 ILE A C 1
ATOM 1717 O O . ILE A 1 227 ? 49.057 -13.643 -13.137 1.00 47.69 227 ILE A O 1
ATOM 1721 N N . SER A 1 228 ? 50.751 -13.063 -11.728 1.00 42.91 228 SER A N 1
ATOM 1722 C CA . SER A 1 228 ? 50.850 -11.598 -11.582 1.00 42.91 228 SER A CA 1
ATOM 1723 C C . SER A 1 228 ? 49.819 -10.619 -12.175 1.00 42.91 228 SER A C 1
ATOM 1725 O O . SER A 1 228 ? 49.591 -10.584 -13.379 1.00 42.91 228 SER A O 1
ATOM 1727 N N . ASP A 1 229 ? 49.408 -9.708 -11.285 1.00 43.28 229 ASP A N 1
ATOM 1728 C CA . ASP A 1 229 ? 49.340 -8.240 -11.403 1.00 43.28 229 ASP A CA 1
ATOM 1729 C C . ASP A 1 229 ? 48.743 -7.577 -12.652 1.00 43.28 229 ASP A C 1
ATOM 1731 O O . ASP A 1 229 ? 49.310 -7.584 -13.742 1.00 43.28 229 ASP A O 1
ATOM 1735 N N . GLY A 1 230 ? 47.680 -6.803 -12.411 1.00 39.00 230 GLY A N 1
ATOM 1736 C CA . GLY A 1 230 ? 47.263 -5.718 -13.293 1.00 39.00 230 GLY A CA 1
ATOM 1737 C C . GLY A 1 230 ? 45.882 -5.166 -12.949 1.00 39.00 230 GLY A C 1
ATOM 1738 O O . GLY A 1 230 ? 44.883 -5.772 -13.307 1.00 39.00 230 GLY A O 1
ATOM 1739 N N . ALA A 1 231 ? 45.865 -4.032 -12.236 1.00 42.34 231 ALA A N 1
ATOM 1740 C CA . ALA A 1 231 ? 44.864 -2.950 -12.216 1.00 42.34 231 ALA A CA 1
ATOM 1741 C C . ALA A 1 231 ? 43.570 -3.175 -13.043 1.00 42.34 231 ALA A C 1
ATOM 1743 O O . ALA A 1 231 ? 43.615 -3.457 -14.231 1.00 42.34 231 ALA A O 1
ATOM 1744 N N . THR A 1 232 ? 42.346 -2.936 -12.569 1.00 42.34 232 THR A N 1
ATOM 1745 C CA . THR A 1 232 ? 41.867 -1.752 -11.845 1.00 42.34 232 THR A CA 1
ATOM 1746 C C . THR A 1 232 ? 40.452 -2.091 -11.363 1.00 42.34 232 THR A C 1
ATOM 1748 O O . THR A 1 232 ? 39.528 -2.197 -12.166 1.00 42.34 232 THR A O 1
ATOM 1751 N N . SER A 1 233 ? 40.264 -2.306 -10.065 1.00 39.00 233 SER A N 1
ATOM 1752 C CA . SER A 1 233 ? 38.938 -2.447 -9.465 1.00 39.00 233 SER A CA 1
ATOM 1753 C C . SER A 1 233 ? 38.451 -1.068 -9.029 1.00 39.00 233 SER A C 1
ATOM 1755 O O . SER A 1 233 ? 38.916 -0.537 -8.020 1.00 39.00 233 SER A O 1
ATOM 1757 N N . ALA A 1 234 ? 37.519 -0.485 -9.782 1.00 45.19 234 ALA A N 1
ATOM 1758 C CA . ALA A 1 234 ? 36.718 0.643 -9.321 1.00 45.19 234 ALA A CA 1
ATOM 1759 C C . ALA A 1 234 ? 35.732 0.140 -8.250 1.00 45.19 234 ALA A C 1
ATOM 1761 O O . ALA A 1 234 ? 34.579 -0.174 -8.528 1.00 45.19 234 ALA A O 1
ATOM 1762 N N . GLY A 1 235 ? 36.235 -0.012 -7.025 1.00 38.03 235 GLY A N 1
ATOM 1763 C CA . GLY A 1 235 ? 35.430 -0.210 -5.829 1.00 38.03 235 GLY A CA 1
ATOM 1764 C C . GLY A 1 235 ? 34.901 1.141 -5.367 1.00 38.03 235 GLY A C 1
ATOM 1765 O O . GLY A 1 235 ? 35.657 1.962 -4.855 1.00 38.03 235 GLY A O 1
ATOM 1766 N N . PHE A 1 236 ? 33.608 1.373 -5.567 1.00 42.03 236 PHE A N 1
ATOM 1767 C CA . PHE A 1 236 ? 32.893 2.495 -4.973 1.00 42.03 236 PHE A CA 1
ATOM 1768 C C . PHE A 1 236 ? 32.676 2.167 -3.487 1.00 42.03 236 PHE A C 1
ATOM 1770 O O . PHE A 1 236 ? 31.753 1.442 -3.123 1.00 42.03 236 PHE A O 1
ATOM 1777 N N . ILE A 1 237 ? 33.598 2.617 -2.634 1.00 47.62 237 ILE A N 1
ATOM 1778 C CA . ILE A 1 237 ? 33.479 2.529 -1.176 1.00 47.62 237 ILE A CA 1
ATOM 1779 C C . ILE A 1 237 ? 32.718 3.774 -0.715 1.00 47.62 237 ILE A C 1
ATOM 1781 O O . ILE A 1 237 ? 33.260 4.877 -0.741 1.00 47.62 237 ILE A O 1
ATOM 1785 N N . PHE A 1 238 ? 31.468 3.604 -0.281 1.00 41.94 238 PHE A N 1
ATOM 1786 C CA . PHE A 1 238 ? 30.831 4.577 0.604 1.00 41.94 238 PHE A CA 1
ATOM 1787 C C . PHE A 1 238 ? 31.511 4.464 1.972 1.00 41.94 238 PHE A C 1
ATOM 1789 O O . PHE A 1 238 ? 31.219 3.552 2.747 1.00 41.94 238 PHE A O 1
ATOM 1796 N N . SER A 1 239 ? 32.450 5.367 2.255 1.00 46.06 239 SER A N 1
ATOM 1797 C CA . SER A 1 239 ? 32.918 5.602 3.619 1.00 46.06 239 SER A CA 1
ATOM 1798 C C . SER A 1 239 ? 31.780 6.239 4.409 1.00 46.06 239 SER A C 1
ATOM 1800 O O . SER A 1 239 ? 31.502 7.427 4.270 1.00 46.06 239 SER A O 1
ATOM 1802 N N . GLY A 1 240 ? 31.108 5.420 5.213 1.00 49.28 240 GLY A N 1
ATOM 1803 C CA . GLY A 1 240 ? 30.353 5.875 6.368 1.00 49.28 240 GLY A CA 1
ATOM 1804 C C . GLY A 1 240 ? 31.319 6.101 7.523 1.00 49.28 240 GLY A C 1
ATOM 1805 O O . GLY A 1 240 ? 31.940 5.156 7.994 1.00 49.28 240 GLY A O 1
ATOM 1806 N N . ASP A 1 241 ? 31.457 7.361 7.910 1.00 45.00 241 ASP A N 1
ATOM 1807 C CA . ASP A 1 241 ? 32.088 7.877 9.127 1.00 45.00 241 ASP A CA 1
ATOM 1808 C C . ASP A 1 241 ? 31.771 9.390 9.079 1.00 45.00 241 ASP A C 1
ATOM 1810 O O . ASP A 1 241 ? 31.892 10.005 8.026 1.00 45.00 241 ASP A O 1
ATOM 1814 N N . VAL A 1 242 ? 31.267 10.097 10.084 1.00 44.41 242 VAL A N 1
ATOM 1815 C CA . VAL A 1 242 ? 31.399 9.978 11.529 1.00 44.41 242 VAL A CA 1
ATOM 1816 C C . VAL A 1 242 ? 30.270 10.803 12.166 1.00 44.41 242 VAL A C 1
ATOM 1818 O O . VAL A 1 242 ? 29.889 11.865 11.677 1.00 44.41 242 VAL A O 1
ATOM 1821 N N . ILE A 1 243 ? 29.778 10.316 13.301 1.00 50.53 243 ILE A N 1
ATOM 1822 C CA . ILE A 1 243 ? 28.935 11.029 14.265 1.00 50.53 243 ILE A CA 1
ATOM 1823 C C . ILE A 1 243 ? 29.637 12.322 14.715 1.00 50.53 243 ILE A C 1
ATOM 1825 O O . ILE A 1 243 ? 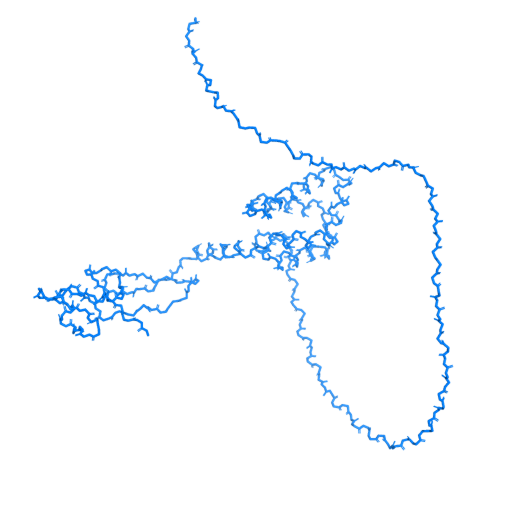30.683 12.268 15.358 1.00 50.53 243 ILE A O 1
ATOM 1829 N N . GLY A 1 244 ? 29.033 13.477 14.434 1.00 39.81 244 GLY A N 1
ATOM 1830 C CA . GLY A 1 244 ? 29.483 14.786 14.908 1.00 39.81 244 GLY A CA 1
ATOM 1831 C C . GLY A 1 244 ? 28.314 15.607 15.441 1.00 39.81 244 GLY A C 1
ATOM 1832 O O . GLY A 1 244 ? 27.686 16.356 14.706 1.00 39.81 244 GLY A O 1
ATOM 1833 N N . SER A 1 245 ? 28.021 15.442 16.728 1.00 52.81 245 SER A N 1
ATOM 1834 C CA . SER A 1 245 ? 27.144 16.314 17.513 1.00 52.81 245 SER A CA 1
ATOM 1835 C C . SER A 1 245 ? 27.945 17.518 18.012 1.00 52.81 245 SER A C 1
ATOM 1837 O O . SER A 1 245 ? 28.870 17.308 18.795 1.00 52.81 245 SER A O 1
ATOM 1839 N N . ALA A 1 246 ? 27.561 18.747 17.650 1.00 44.47 246 ALA A N 1
ATOM 1840 C CA . ALA A 1 246 ? 27.810 19.951 18.453 1.00 44.47 246 ALA A CA 1
ATOM 1841 C C . ALA A 1 246 ? 27.041 21.175 17.918 1.00 44.47 246 ALA A C 1
ATOM 1843 O O . ALA A 1 246 ? 27.237 21.566 16.775 1.00 44.47 246 ALA A O 1
ATOM 1844 N N . GLY A 1 247 ? 26.270 21.811 18.807 1.00 43.47 247 GLY A N 1
ATOM 1845 C CA . GLY A 1 247 ? 26.152 23.271 18.883 1.00 43.47 247 GLY A CA 1
ATOM 1846 C C . GLY A 1 247 ? 25.097 23.942 18.008 1.00 43.47 247 GLY A C 1
ATOM 1847 O O . GLY A 1 247 ? 25.350 24.245 16.850 1.00 43.47 247 GLY A O 1
ATOM 1848 N N . GLU A 1 248 ? 23.957 24.271 18.620 1.00 46.69 248 GLU A N 1
ATOM 1849 C CA . GLU A 1 248 ? 23.166 25.448 18.247 1.00 46.69 248 GLU A CA 1
ATOM 1850 C C . GLU A 1 248 ? 24.077 26.680 18.212 1.00 46.69 248 GLU A C 1
ATOM 1852 O O . GLU A 1 248 ? 24.693 27.015 19.225 1.00 46.69 248 GLU A O 1
ATOM 1857 N N . ASP A 1 249 ? 24.129 27.362 17.070 1.00 52.59 249 ASP A N 1
ATOM 1858 C CA . ASP A 1 249 ? 24.669 28.714 16.975 1.00 52.59 249 ASP A CA 1
ATOM 1859 C C . ASP A 1 249 ? 23.519 29.644 16.574 1.00 52.59 249 ASP A C 1
ATOM 1861 O O . ASP A 1 249 ? 23.092 29.724 15.419 1.00 52.59 249 ASP A O 1
ATOM 1865 N N . THR A 1 250 ? 22.937 30.280 17.588 1.00 46.56 250 THR A N 1
ATOM 1866 C CA . THR A 1 250 ? 21.894 31.293 17.447 1.00 46.56 250 THR A CA 1
ATOM 1867 C C . THR A 1 250 ? 22.549 32.584 16.973 1.00 46.56 250 THR A C 1
ATOM 1869 O O . THR A 1 250 ? 23.172 33.297 17.757 1.00 46.56 250 THR A O 1
ATOM 1872 N N . VAL A 1 251 ? 22.394 32.912 15.692 1.00 49.50 251 VAL A N 1
ATOM 1873 C CA . VAL A 1 251 ? 22.810 34.213 15.156 1.00 49.50 251 VAL A CA 1
ATOM 1874 C C . VAL A 1 251 ? 21.716 35.239 15.458 1.00 49.50 251 VAL A C 1
ATOM 1876 O O . VAL A 1 251 ? 20.661 35.251 14.824 1.00 49.50 251 VAL A O 1
ATOM 1879 N N . ILE A 1 252 ? 21.965 36.093 16.452 1.00 50.66 252 ILE A N 1
ATOM 1880 C CA . ILE A 1 252 ? 21.192 37.312 16.715 1.00 50.66 252 ILE A CA 1
ATOM 1881 C C . ILE A 1 252 ? 21.781 38.418 15.835 1.00 50.66 252 ILE A C 1
ATOM 1883 O O . ILE A 1 252 ? 22.962 38.737 15.951 1.00 50.66 252 ILE A O 1
ATOM 1887 N N . PHE A 1 253 ? 20.964 38.998 14.957 1.00 56.75 253 PHE A N 1
ATOM 1888 C CA . PHE A 1 253 ? 21.305 40.231 14.251 1.00 56.75 253 PHE A CA 1
ATOM 1889 C C . PHE A 1 253 ? 20.786 41.416 15.070 1.00 56.75 253 PHE A C 1
ATOM 1891 O O . PHE A 1 253 ? 19.583 41.677 15.075 1.00 56.75 253 PHE A O 1
ATOM 1898 N N . ASP A 1 254 ? 21.693 42.113 15.754 1.00 54.69 254 ASP A N 1
ATOM 1899 C CA . ASP A 1 254 ? 21.465 43.491 16.192 1.00 54.69 254 ASP A CA 1
ATOM 1900 C C . ASP A 1 254 ? 21.528 44.395 14.952 1.00 54.69 254 ASP A C 1
ATOM 1902 O O . ASP A 1 254 ? 22.542 44.450 14.252 1.00 54.69 254 ASP A O 1
ATOM 1906 N N . LEU A 1 255 ? 20.419 45.070 14.663 1.00 63.50 255 LEU A N 1
ATOM 1907 C CA . LEU A 1 255 ? 20.345 46.180 13.719 1.00 63.50 255 LEU A CA 1
ATOM 1908 C C . LEU A 1 255 ? 20.063 47.439 14.534 1.00 63.50 255 LEU A C 1
ATOM 1910 O O . LEU A 1 255 ? 18.903 47.743 14.792 1.00 63.50 255 LEU A O 1
ATOM 1914 N N . ASP A 1 256 ? 21.126 48.146 14.906 1.00 64.81 256 ASP A N 1
ATOM 1915 C CA . ASP A 1 256 ? 21.072 49.545 15.322 1.00 64.81 256 ASP A CA 1
ATOM 1916 C C . ASP A 1 256 ? 22.181 50.346 14.610 1.00 64.81 256 ASP A C 1
ATOM 1918 O O . ASP A 1 256 ? 23.312 49.876 14.469 1.00 64.81 256 ASP A O 1
ATOM 1922 N N . ASP A 1 257 ? 21.782 51.557 14.204 1.00 59.53 257 ASP A N 1
ATOM 1923 C CA . ASP A 1 257 ? 22.538 52.744 13.762 1.00 59.53 257 ASP A CA 1
ATOM 1924 C C . ASP A 1 257 ? 23.272 52.743 12.400 1.00 59.53 257 ASP A C 1
ATOM 1926 O O . ASP A 1 257 ? 24.393 52.256 12.259 1.00 59.53 257 ASP A O 1
ATOM 1930 N N . ASP A 1 258 ? 22.644 53.365 11.385 1.00 58.19 258 ASP A N 1
ATOM 1931 C CA . ASP A 1 258 ? 22.858 54.787 10.997 1.00 58.19 258 ASP A CA 1
ATOM 1932 C C . ASP A 1 258 ? 21.759 55.276 10.015 1.00 58.19 258 ASP A C 1
ATOM 1934 O O . ASP A 1 258 ? 21.433 54.540 9.049 1.00 58.19 258 ASP A O 1
#

Foldseek 3Di:
DAFFKDAQLHDTDHDAQWDQFPNDIHRHPVPDDPVRCVSSRIDDRADFDDDDPLFWDWDRPSNHIDIDGDDPVVSVVVVVVVLLVQADLPQLVVLCVVDPLVVLLVVCLVVDVVSVVLSVQLVVQSVCVNVVRHPLVSNQVSLQVNCVPSVDDPVSVLSNCVSCVVRSNCVSHPHPPDDPPDDPDPDPPPPPPPDPPPPDDDDPDDDDDDDDDDDDDDDDDDDDDDDDDDDDDPDPDPDDDDDDDDDDDDDDDDDDDD

Sequence (258 aa):
MALLYSLLNAEPASLPQRLKINGTTRTDSSSFTAEELNQAGYTGPFQKPSCDPVTQIVVWQGTGYAVLDLADSEIEKRRLEAVKAGADYRGFWRALLSSSVYQTLRAAAAADLGANMLVTELIAALSDAKLGEPNEEIIGSAMQELLEALALPGDEVEALYYALKAYGLYELYPIPGFVEPEPPAPEPALVLEESPVVITDPIDEPIPEEEEEETIVFNSGTTSGGISDGATSAGFIFSGDVIGSAGEDTVIFDLDDD

Radius of gyration: 36.16 Å; chains: 1; bounding box: 84×118×77 Å

pLDDT: mean 81.46, std 18.27, range [38.03, 98.31]